Protein AF-0000000077050890 (afdb_homodimer)

Sequence (260 aa):
MYPETVKSTITIEFQKEGHIFASTHGDHTIKIVDFSTGHIIRTLVGHPRTPWAVKFHPRNPDILVSGCIGSFVIVWDWRNNEILAQTIIMQNVIISSLDWHPSKELILITCGTTVYIWNYSVVAIPRSHAMYPETVKSTITIEFQKEGHIFASTHGDHTIKIVDFSTGHIIRTLVGHPRTPWAVKFHPRNPDILVSGCIGSFVIVWDWRNNEILAQTIIMQNVIISSLDWHPSKELILITCGTTVYIWNYSVVAIPRSHA

pLDDT: mean 84.62, std 17.34, range [23.67, 97.88]

Nearest PDB structures (foldseek):
  5mzh-assembly2_B  TM=8.994E-01  e=1.000E-06  Chlamydomonas reinhardtii
  7ruo-assembly2_B  TM=9.045E-01  e=8.938E-07  Homo sapiens
  7mqa-assembly1_LT  TM=8.430E-01  e=6.729E-05  Homo sapiens
  7mq8-assembly1_LT  TM=8.151E-01  e=4.295E-05  Homo sapiens
  7sqc-assembly1_2I  TM=8.565E-01  e=1.652E-04  Chlamydomonas reinhardtii

Solvent-accessible surface area (backbone atoms only — not comparable to full-atom values): 13894 Å² total; per-residue (Å²): 124,81,64,84,67,63,73,43,38,44,27,53,33,55,37,70,93,52,62,35,30,41,32,20,21,72,86,19,32,35,34,34,25,33,62,91,78,60,45,74,76,38,71,36,77,77,55,94,38,38,33,50,26,64,38,63,40,92,84,47,86,57,30,33,38,38,24,12,47,59,17,39,35,42,31,28,36,57,87,72,55,36,78,64,24,59,49,70,51,88,79,60,39,45,28,55,19,51,34,61,44,67,85,53,69,37,35,41,36,27,38,62,64,42,77,44,78,43,59,58,80,71,39,72,46,74,68,72,80,119,124,82,66,82,70,63,72,44,38,45,28,55,34,54,38,71,91,54,62,37,29,40,33,20,21,72,87,20,31,36,37,34,25,32,62,89,77,60,42,74,76,37,72,36,76,78,55,94,32,37,33,50,25,64,38,64,40,93,84,47,85,57,30,32,38,37,23,13,50,49,18,40,35,40,31,28,35,58,86,72,54,37,77,58,22,65,49,68,50,87,80,58,41,49,30,54,20,49,34,60,44,68,84,52,71,36,34,42,34,27,37,63,63,42,76,43,80,43,61,59,77,71,41,69,48,76,70,73,78,123

Organism: Blastocystis hominis (NCBI:txid12968)

InterPro domains:
  IPR001680 WD40 repeat [PF00400] (40-77)
  IPR001680 WD40 repeat [PF00400] (95-119)
  IPR001680 WD40 repeat [SM00320] (3-34)
  IPR001680 WD40 repeat [SM00320] (37-77)
  IPR001680 WD40 repeat [SM00320] (81-119)
  IPR015943 WD40/YVTN repeat-like-containing domain superfamily [G3DSA:2.130.10.10] (4-129)
  IPR036322 WD40-repeat-containing domain superfamily [SSF50978] (11-121)
  IPR052596 Activating Molecule in BECN1-Regulated Autophagy [PTHR22874] (4-121)

Foldseek 3Di:
DLPDPLPAFQDWADQPVFQWIWTWGQVQWIFIARNVNRDTPAIADDGPGTWNEKAAQPPDRQWMWIAALQQKIFIDSRNVSDTPFIDHDPDSFGFNYKDDDNPAQWMWTDGPPDIDIDNRVPGPPVPPPD/DLPDPLPAFQDWADQPVFQWIWTWGQVQWIFIARNVVRDTQAIADDGPGTWNEKAAQPPDRQWMWIAAQQQKIFIDSRNVSDTPFIDGDPDRFGFNYKDDDNPAQWIWTDGPPDIDIDNRVPGCPPPPPD

Secondary structure (DSSP, 8-state):
--SS--TTEEEEEE-TTSSEEEEEETTSEEEEEETTT--EEEEEE--SS-EEEEEE-SS-TTEEEEEETTSEEEEEETTTTEEEEEEE-TT---EEEEEE-SSSSEEEEEETTEEEEEETTS--------/--SS--TTEEEEEE-TTSSEEEEEETTSEEEEEETTT--EEEEEE--SS-EEEEEE-SS-TTEEEEEEBTSEEEEEETTTTEEEEEEE-TT--BEEEEEE-SSSSEEEEEETTEEEEEETTS--------

Radius of gyration: 17.57 Å; Cα contacts (8 Å, |Δi|>4): 691; chains: 2; bounding box: 47×62×39 Å

Structure (mmCIF, N/CA/C/O backbone):
data_AF-0000000077050890-model_v1
#
loop_
_entity.id
_entity.type
_entity.pdbx_description
1 polymer 'Uncharacterized protein'
#
loop_
_atom_site.group_PDB
_atom_site.id
_atom_site.type_symbol
_atom_site.label_atom_id
_atom_site.label_alt_id
_atom_site.label_comp_id
_atom_site.label_asym_id
_atom_site.label_entity_id
_atom_site.label_seq_id
_atom_site.pdbx_PDB_ins_code
_atom_site.Cartn_x
_atom_site.Cartn_y
_atom_site.Cartn_z
_atom_site.occupancy
_atom_site.B_iso_or_equiv
_atom_site.auth_seq_id
_atom_site.auth_comp_id
_atom_site.auth_asym_id
_atom_site.auth_atom_id
_atom_site.pdbx_PDB_model_num
ATOM 1 N N . MET A 1 1 ? -23.109 -5.402 7.867 1 23.77 1 MET A N 1
ATOM 2 C CA . MET A 1 1 ? -22.344 -6.473 8.508 1 23.77 1 MET A CA 1
ATOM 3 C C . MET A 1 1 ? -21.406 -7.148 7.508 1 23.77 1 MET A C 1
ATOM 5 O O . MET A 1 1 ? -21.859 -7.703 6.504 1 23.77 1 MET A O 1
ATOM 9 N N . TYR A 1 2 ? -20.234 -6.57 7.172 1 38.16 2 TYR A N 1
ATOM 10 C CA . TYR A 1 2 ? -19.391 -7.215 6.168 1 38.16 2 TYR A CA 1
ATOM 11 C C . TYR A 1 2 ? -19.281 -8.711 6.43 1 38.16 2 TYR A C 1
ATOM 13 O O . TYR A 1 2 ? -19.234 -9.148 7.586 1 38.16 2 TYR A O 1
ATOM 21 N N . PRO A 1 3 ? -19.859 -9.523 5.594 1 37.19 3 PRO A N 1
ATOM 22 C CA . PRO A 1 3 ? -19.953 -10.961 5.859 1 37.19 3 PRO A CA 1
ATOM 23 C C . PRO A 1 3 ? -18.766 -11.492 6.66 1 37.19 3 PRO A C 1
ATOM 25 O O . PRO A 1 3 ? -17.797 -10.758 6.902 1 37.19 3 PRO A O 1
ATOM 28 N N . GLU A 1 4 ? -18.484 -12.883 6.367 1 38.41 4 GLU A N 1
ATOM 29 C CA . GLU A 1 4 ? -17.484 -13.773 6.969 1 38.41 4 GLU A CA 1
ATOM 30 C C . GLU A 1 4 ? -16.156 -13.055 7.168 1 38.41 4 GLU A C 1
ATOM 32 O O . GLU A 1 4 ? -15.656 -12.406 6.254 1 38.41 4 GLU A O 1
ATOM 37 N N . THR A 1 5 ? -15.953 -12.539 8.25 1 43.62 5 THR A N 1
ATOM 38 C CA . THR A 1 5 ? -14.82 -11.805 8.797 1 43.62 5 THR A CA 1
ATOM 39 C C . THR A 1 5 ? -13.508 -12.32 8.219 1 43.62 5 THR A C 1
ATOM 41 O O . THR A 1 5 ? -13.195 -13.508 8.328 1 43.62 5 THR A O 1
ATOM 44 N N . VAL A 1 6 ? -13.211 -12.055 6.902 1 48.53 6 VAL A N 1
ATOM 45 C CA . VAL A 1 6 ? -11.836 -12.383 6.535 1 48.53 6 VAL A CA 1
ATOM 46 C C . VAL A 1 6 ? -10.938 -12.289 7.762 1 48.53 6 VAL A C 1
ATOM 48 O O . VAL A 1 6 ? -10.703 -11.195 8.289 1 48.53 6 VAL A O 1
ATOM 51 N N . LYS A 1 7 ? -10.969 -13.336 8.562 1 54.47 7 LYS A N 1
ATOM 52 C CA . LYS A 1 7 ? -10.047 -13.477 9.688 1 54.47 7 LYS A CA 1
ATOM 53 C C . LYS A 1 7 ? -8.617 -13.148 9.273 1 54.47 7 LYS A C 1
ATOM 55 O O . LYS A 1 7 ? -8.117 -13.688 8.289 1 54.47 7 LYS A O 1
ATOM 60 N N . SER A 1 8 ? -8.047 -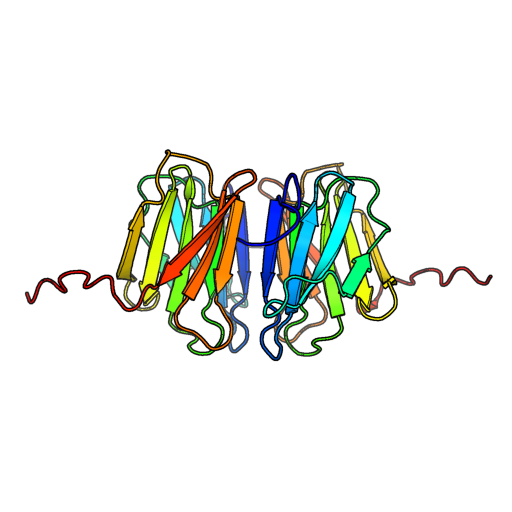12.148 9.703 1 74.5 8 SER A N 1
ATOM 61 C CA . SER A 1 8 ? -6.656 -11.727 9.82 1 74.5 8 SER A CA 1
ATOM 62 C C . SER A 1 8 ? -6.191 -11.016 8.547 1 74.5 8 SER A C 1
ATOM 64 O O . SER A 1 8 ? -5.23 -11.445 7.91 1 74.5 8 SER A O 1
ATOM 66 N N . THR A 1 9 ? -7.047 -10.164 7.922 1 78 9 THR A N 1
ATOM 67 C CA . THR A 1 9 ? -6.637 -9.32 6.805 1 78 9 THR A CA 1
ATOM 68 C C . THR A 1 9 ? -5.438 -8.461 7.195 1 78 9 THR A C 1
ATOM 70 O O . THR A 1 9 ? -5.469 -7.773 8.219 1 78 9 THR A O 1
ATOM 73 N N . ILE A 1 10 ? -4.414 -8.609 6.449 1 83.75 10 ILE A N 1
ATOM 74 C CA . ILE A 1 10 ? -3.186 -7.875 6.746 1 83.75 10 ILE A CA 1
ATOM 75 C C . ILE A 1 10 ? -3.131 -6.602 5.906 1 83.75 10 ILE A C 1
ATOM 77 O O . ILE A 1 10 ? -2.922 -5.508 6.441 1 83.75 10 ILE A O 1
ATOM 81 N N . THR A 1 11 ? -3.357 -6.691 4.617 1 91.62 11 THR A N 1
ATOM 82 C CA . THR A 1 11 ? -3.357 -5.527 3.742 1 91.62 11 THR A CA 1
ATOM 83 C C . THR A 1 11 ? -4.535 -5.574 2.773 1 91.62 11 THR A C 1
ATOM 85 O O . THR A 1 11 ? -5.066 -6.652 2.488 1 91.62 11 THR A O 1
ATOM 88 N N . ILE A 1 12 ? -5.004 -4.355 2.357 1 91.56 12 ILE A N 1
ATOM 89 C CA . ILE A 1 12 ? -6.059 -4.215 1.356 1 91.56 12 ILE A CA 1
ATOM 90 C C . ILE A 1 12 ? -5.598 -3.268 0.252 1 91.56 12 ILE A C 1
ATOM 92 O O . ILE A 1 12 ? -4.879 -2.299 0.516 1 91.56 12 ILE A O 1
ATOM 96 N N . GLU A 1 13 ? -5.938 -3.58 -0.967 1 94.81 13 GLU A N 1
ATOM 97 C CA . GLU A 1 13 ? -5.645 -2.752 -2.133 1 94.81 13 GLU A CA 1
ATOM 98 C C . GLU A 1 13 ? -6.805 -2.766 -3.125 1 94.81 13 GLU A C 1
ATOM 100 O O . GLU A 1 13 ? -7.133 -3.809 -3.693 1 94.81 13 GLU A O 1
ATOM 105 N N . PHE A 1 14 ? -7.395 -1.537 -3.365 1 93.62 14 PHE A N 1
ATOM 106 C CA . PHE A 1 14 ? -8.484 -1.442 -4.336 1 93.62 14 PHE A CA 1
ATOM 107 C C . PHE A 1 14 ? -7.938 -1.419 -5.758 1 93.62 14 PHE A C 1
ATOM 109 O O . PHE A 1 14 ? -6.914 -0.784 -6.027 1 93.62 14 PHE A O 1
ATOM 116 N N . GLN A 1 15 ? -8.727 -2.086 -6.551 1 93.31 15 GLN A N 1
ATOM 117 C CA . GLN A 1 15 ? -8.484 -1.893 -7.977 1 93.31 15 GLN A CA 1
ATOM 118 C C . GLN A 1 15 ? -9.078 -0.575 -8.461 1 93.31 15 GLN A C 1
ATOM 120 O O . GLN A 1 15 ? -10.227 -0.259 -8.156 1 93.31 15 GLN A O 1
ATOM 125 N N . LYS A 1 16 ? -8.344 0.222 -9.117 1 83.69 16 LYS A N 1
ATOM 126 C CA . LYS A 1 16 ? -8.734 1.587 -9.453 1 83.69 16 LYS A CA 1
ATOM 127 C C . LYS A 1 16 ? -9.93 1.597 -10.398 1 83.69 16 LYS A C 1
ATOM 129 O O . LYS A 1 16 ? -10.805 2.459 -10.297 1 83.69 16 LYS A O 1
ATOM 134 N N . GLU A 1 17 ? -9.969 0.78 -11.422 1 79.62 17 GLU A N 1
ATOM 135 C CA . GLU A 1 17 ? -10.984 0.835 -12.469 1 79.62 17 GLU A CA 1
ATOM 136 C C . GLU A 1 17 ? -12.148 -0.095 -12.148 1 79.62 17 GLU A C 1
ATOM 138 O O . GLU A 1 17 ? -13.109 -0.189 -12.922 1 79.62 17 GLU A O 1
ATOM 143 N N . GLY A 1 18 ? -12.195 -0.65 -11.062 1 76.44 18 GLY A N 1
ATOM 144 C CA . GLY A 1 18 ? -13.219 -1.657 -10.828 1 76.44 18 GLY A CA 1
ATOM 145 C C . GLY A 1 18 ? -13.758 -1.647 -9.414 1 76.44 18 GLY A C 1
ATOM 146 O O . GLY A 1 18 ? -13.57 -0.672 -8.68 1 76.44 18 GLY A O 1
ATOM 147 N N . HIS A 1 19 ? -14.508 -2.697 -9.148 1 87 19 HIS A N 1
ATOM 148 C CA . HIS A 1 19 ? -15.188 -2.82 -7.863 1 87 19 HIS A CA 1
ATOM 149 C C . HIS A 1 19 ? -14.625 -3.98 -7.051 1 87 19 HIS A C 1
ATOM 151 O O . HIS A 1 19 ? -15.359 -4.637 -6.309 1 87 19 HIS A O 1
ATOM 157 N N . ILE A 1 20 ? -13.383 -4.215 -7.34 1 93.81 20 ILE A N 1
ATOM 158 C CA . ILE A 1 20 ? -12.805 -5.293 -6.551 1 93.81 20 ILE A CA 1
ATOM 159 C C . ILE A 1 20 ? -11.633 -4.758 -5.727 1 93.81 20 ILE A C 1
ATOM 161 O O . ILE A 1 20 ? -11.086 -3.699 -6.035 1 93.81 20 ILE A O 1
ATOM 165 N N . PHE A 1 21 ? -11.312 -5.453 -4.676 1 94 21 PHE A N 1
ATOM 166 C CA . PHE A 1 21 ? -10.078 -5.207 -3.939 1 94 21 PHE A CA 1
ATOM 167 C C . PHE A 1 21 ? -9.359 -6.516 -3.637 1 94 21 PHE A C 1
ATOM 169 O O . PHE A 1 21 ? -9.977 -7.586 -3.633 1 94 21 PHE A O 1
ATOM 176 N N . ALA A 1 22 ? -8.062 -6.414 -3.578 1 96 22 ALA A N 1
ATOM 177 C CA . ALA A 1 22 ? -7.23 -7.523 -3.123 1 96 22 ALA A CA 1
ATOM 178 C C . ALA A 1 22 ? -6.938 -7.414 -1.63 1 96 22 ALA A C 1
ATOM 180 O O . ALA A 1 22 ? -6.695 -6.32 -1.117 1 96 22 ALA A O 1
ATOM 181 N N . SER A 1 23 ? -6.98 -8.523 -0.933 1 93.81 23 SER A N 1
ATOM 182 C CA . SER A 1 23 ? -6.617 -8.578 0.479 1 93.81 23 SER A CA 1
ATOM 183 C C . SER A 1 23 ? -5.672 -9.742 0.758 1 93.81 23 SER A C 1
ATOM 185 O O . SER A 1 23 ? -5.797 -10.812 0.151 1 93.81 23 SER A O 1
ATOM 187 N N . THR A 1 24 ? -4.703 -9.492 1.633 1 94.56 24 THR A N 1
ATOM 188 C CA . THR A 1 24 ? -3.771 -10.547 2.023 1 94.56 24 THR A CA 1
ATOM 189 C C . THR A 1 24 ? -4.148 -11.117 3.387 1 94.56 24 THR A C 1
ATOM 191 O O . THR A 1 24 ? -4.688 -10.406 4.238 1 94.56 24 THR A O 1
ATOM 194 N N . HIS A 1 25 ? -3.775 -12.383 3.584 1 91.12 25 HIS A N 1
ATOM 195 C CA . HIS A 1 25 ? -4.273 -13.07 4.77 1 91.12 25 HIS A CA 1
ATOM 196 C C . HIS A 1 25 ? -3.193 -13.945 5.395 1 91.12 25 HIS A C 1
ATOM 198 O O . HIS A 1 25 ? -2.203 -14.281 4.738 1 91.12 25 HIS A O 1
ATOM 204 N N . GLY A 1 26 ? -3.439 -14.328 6.645 1 90.75 26 GLY A N 1
ATOM 205 C CA . GLY A 1 26 ? -2.498 -15.133 7.406 1 90.75 26 GLY A CA 1
ATOM 206 C C . GLY A 1 26 ? -2.391 -16.562 6.906 1 90.75 26 GLY A C 1
ATOM 207 O O . GLY A 1 26 ? -1.438 -17.266 7.238 1 90.75 26 GLY A O 1
ATOM 208 N N . ASP A 1 27 ? -3.348 -17.031 6.129 1 92.5 27 ASP A N 1
ATOM 209 C CA . ASP A 1 27 ? -3.275 -18.375 5.551 1 92.5 27 ASP A CA 1
ATOM 210 C C . ASP A 1 27 ? -2.418 -18.375 4.285 1 92.5 27 ASP A C 1
ATOM 212 O O . ASP A 1 27 ? -2.484 -19.312 3.49 1 92.5 27 ASP A O 1
ATOM 216 N N . HIS A 1 28 ? -1.704 -17.344 4.02 1 95.19 28 HIS A N 1
ATOM 217 C CA . HIS A 1 28 ? -0.713 -17.156 2.965 1 95.19 28 HIS A CA 1
ATOM 218 C C . HIS A 1 28 ? -1.383 -16.953 1.608 1 95.19 28 HIS A C 1
ATOM 220 O O . HIS A 1 28 ? -0.771 -17.203 0.567 1 95.19 28 HIS A O 1
ATOM 226 N N . THR A 1 29 ? -2.662 -16.531 1.641 1 95.81 29 THR A N 1
ATOM 227 C CA . THR A 1 29 ? -3.381 -16.344 0.386 1 95.81 29 THR A CA 1
ATOM 228 C C . THR A 1 29 ? -3.67 -14.859 0.152 1 95.81 29 THR A C 1
ATOM 230 O O . THR A 1 29 ? -3.572 -14.055 1.075 1 95.81 29 THR A O 1
ATOM 233 N N . ILE A 1 30 ? -3.928 -14.609 -1.09 1 96.75 30 ILE A N 1
ATOM 234 C CA . ILE A 1 30 ? -4.512 -13.336 -1.499 1 96.75 30 ILE A CA 1
ATOM 235 C C . ILE A 1 30 ? -5.934 -13.562 -2.01 1 96.75 30 ILE A C 1
ATOM 237 O O . ILE A 1 30 ? -6.172 -14.461 -2.822 1 96.75 30 ILE A O 1
ATOM 241 N N . LYS A 1 31 ? -6.82 -12.812 -1.508 1 96.19 31 LYS A N 1
ATOM 242 C CA . LYS A 1 31 ? -8.203 -12.93 -1.945 1 96.19 31 LYS A CA 1
ATOM 243 C C . LYS A 1 31 ? -8.641 -11.711 -2.748 1 96.19 31 LYS A C 1
ATOM 245 O O . LYS A 1 31 ? -8.375 -10.57 -2.348 1 96.19 31 LYS A O 1
ATOM 250 N N . ILE A 1 32 ? -9.148 -11.977 -3.91 1 96.75 32 ILE A N 1
ATOM 251 C CA . ILE A 1 32 ? -9.805 -10.953 -4.715 1 96.75 32 ILE A CA 1
ATOM 252 C C . ILE A 1 32 ? -11.289 -10.898 -4.363 1 96.75 32 ILE A C 1
ATOM 254 O O . ILE A 1 32 ? -12 -11.898 -4.48 1 96.75 32 ILE A O 1
ATOM 258 N N . VAL A 1 33 ? -11.742 -9.727 -3.949 1 94.25 33 VAL A N 1
ATOM 259 C CA . VAL A 1 33 ? -13.07 -9.609 -3.355 1 94.25 33 VAL A CA 1
ATOM 260 C C . VAL A 1 33 ? -13.891 -8.562 -4.113 1 94.25 33 VAL A C 1
ATOM 262 O O . VAL A 1 33 ? -13.375 -7.492 -4.457 1 94.25 33 VAL A O 1
ATOM 265 N N . ASP A 1 34 ? -15.148 -8.891 -4.375 1 92.88 34 ASP A N 1
ATOM 266 C CA . ASP A 1 34 ? -16.094 -7.895 -4.875 1 92.88 34 ASP A CA 1
ATOM 267 C C . ASP A 1 34 ? -16.5 -6.922 -3.77 1 92.88 34 ASP A C 1
ATOM 269 O O . ASP A 1 34 ? -17.016 -7.336 -2.736 1 92.88 34 ASP A O 1
ATOM 273 N N . PHE A 1 35 ? -16.234 -5.766 -3.93 1 86.94 35 PHE A N 1
ATOM 274 C CA . PHE A 1 35 ? -16.469 -4.793 -2.863 1 86.94 35 PHE A CA 1
ATOM 275 C C . PHE A 1 35 ? -17.953 -4.656 -2.557 1 86.94 35 PHE A C 1
ATOM 277 O O . PHE A 1 35 ? -18.344 -4.531 -1.395 1 86.94 35 PHE A O 1
ATOM 284 N N . SER A 1 36 ? -18.797 -4.664 -3.562 1 86.75 36 SER A N 1
ATOM 285 C CA . SER A 1 36 ? -20.234 -4.438 -3.396 1 86.75 36 SER A CA 1
ATOM 286 C C . SER A 1 36 ? -20.891 -5.605 -2.676 1 86.75 36 SER A C 1
ATOM 288 O O . SER A 1 36 ? -21.781 -5.402 -1.847 1 86.75 36 SER A O 1
ATOM 290 N N . THR A 1 37 ? -20.438 -6.781 -2.855 1 89.69 37 THR A N 1
ATOM 291 C CA . THR A 1 37 ? -21.109 -7.953 -2.312 1 89.69 37 THR A CA 1
ATOM 292 C C . THR A 1 37 ? -20.312 -8.562 -1.167 1 89.69 37 THR A C 1
ATOM 294 O O . THR A 1 37 ? -20.859 -9.281 -0.333 1 89.69 37 THR A O 1
ATOM 297 N N . GLY A 1 38 ? -19.016 -8.273 -1.245 1 87.69 38 GLY A N 1
ATOM 298 C CA . GLY A 1 38 ? -18.141 -8.891 -0.272 1 87.69 38 GLY A CA 1
ATOM 299 C C . GLY A 1 38 ? -17.734 -10.305 -0.648 1 87.69 38 GLY A C 1
ATOM 300 O O . GLY A 1 38 ? -16.969 -10.953 0.07 1 87.69 38 GLY A O 1
ATOM 301 N N . HIS A 1 39 ? -18.188 -10.719 -1.756 1 93.12 39 HIS A N 1
ATOM 302 C CA . HIS A 1 39 ? -17.875 -12.078 -2.189 1 93.12 39 HIS A CA 1
ATOM 303 C C . HIS A 1 39 ? -16.438 -12.195 -2.682 1 93.12 39 HIS A C 1
ATOM 305 O O . HIS A 1 39 ? -15.945 -11.312 -3.387 1 93.12 39 HIS A O 1
ATOM 311 N N . ILE A 1 40 ? -15.859 -13.352 -2.277 1 94.19 40 ILE A N 1
ATOM 312 C CA . ILE A 1 40 ? -14.523 -13.664 -2.775 1 94.19 40 ILE A CA 1
ATOM 313 C C . ILE A 1 40 ? -14.617 -14.195 -4.203 1 94.19 40 ILE A C 1
ATOM 315 O O . ILE A 1 40 ? -15.211 -15.25 -4.441 1 94.19 40 ILE A O 1
ATOM 319 N N . ILE A 1 41 ? -14.07 -13.523 -5.113 1 95.56 41 ILE A N 1
ATOM 320 C CA . ILE A 1 41 ? -14.086 -13.875 -6.527 1 95.56 41 ILE A CA 1
ATOM 321 C C . ILE A 1 41 ? -13.016 -14.922 -6.816 1 95.56 41 ILE A C 1
ATOM 323 O O . ILE A 1 41 ? -13.234 -15.844 -7.605 1 95.56 41 ILE A O 1
ATOM 327 N N . ARG A 1 42 ? -11.828 -14.734 -6.238 1 96.88 42 ARG A N 1
ATOM 328 C CA . ARG A 1 42 ? -10.672 -15.586 -6.488 1 96.88 42 ARG A CA 1
ATOM 329 C C . ARG A 1 42 ? -9.75 -15.625 -5.273 1 96.88 42 ARG A C 1
ATOM 331 O O . ARG A 1 42 ? -9.617 -14.633 -4.559 1 96.88 42 ARG A O 1
ATOM 338 N N . THR A 1 43 ? -9.242 -16.75 -5.035 1 96.94 43 THR A N 1
ATOM 339 C CA . THR A 1 43 ? -8.172 -16.891 -4.059 1 96.94 43 THR A CA 1
ATOM 340 C C . THR A 1 43 ? -6.859 -17.266 -4.742 1 96.94 43 THR A C 1
ATOM 342 O O . THR A 1 43 ? -6.781 -18.25 -5.465 1 96.94 43 THR A O 1
ATOM 345 N N . LEU A 1 44 ? -5.887 -16.469 -4.594 1 97.81 44 LEU A N 1
ATOM 346 C CA . LEU A 1 44 ? -4.566 -16.734 -5.156 1 97.81 44 LEU A CA 1
ATOM 347 C C . LEU A 1 44 ? -3.697 -17.5 -4.172 1 97.81 44 LEU A C 1
ATOM 349 O O . LEU A 1 44 ? -3.467 -17.047 -3.051 1 97.81 44 LEU A O 1
ATOM 353 N N . VAL A 1 45 ? -3.234 -18.609 -4.648 1 97.19 45 VAL A N 1
ATOM 354 C CA . VAL A 1 45 ? -2.418 -19.5 -3.838 1 97.19 45 VAL A CA 1
ATOM 355 C C . VAL A 1 45 ? -1.041 -19.672 -4.477 1 97.19 45 VAL A C 1
ATOM 357 O O . VAL A 1 45 ? -0.936 -20.016 -5.656 1 97.19 45 VAL A O 1
ATOM 360 N N . GLY A 1 46 ? -0.016 -19.391 -3.73 1 94.94 46 GLY A N 1
ATOM 361 C CA . GLY A 1 46 ? 1.325 -19.531 -4.27 1 94.94 46 GLY A CA 1
ATOM 362 C C . GLY A 1 46 ? 2.408 -19.094 -3.305 1 94.94 46 GLY A C 1
ATOM 363 O O . GLY A 1 46 ? 3.512 -19.641 -3.307 1 94.94 46 GLY A O 1
ATOM 364 N N . HIS A 1 47 ? 2.152 -18.141 -2.461 1 95.75 47 HIS A N 1
ATOM 365 C CA . HIS A 1 47 ? 3.129 -17.656 -1.489 1 95.75 47 HIS A CA 1
ATOM 366 C C . HIS A 1 47 ? 3.43 -18.719 -0.437 1 95.75 47 HIS A C 1
ATOM 368 O O . HIS A 1 47 ? 2.514 -19.344 0.094 1 95.75 47 HIS A O 1
ATOM 374 N N . PRO A 1 48 ? 4.641 -18.922 -0.111 1 93.75 48 PRO A N 1
ATOM 375 C CA . PRO A 1 48 ? 4.996 -19.875 0.947 1 93.75 48 PRO A CA 1
ATOM 376 C C . PRO A 1 48 ? 4.77 -19.312 2.348 1 93.75 48 PRO A C 1
ATOM 378 O O . PRO A 1 48 ? 4.73 -20.062 3.322 1 93.75 48 PRO A O 1
ATOM 381 N N . ARG A 1 49 ? 4.715 -18 2.477 1 93.88 49 ARG A N 1
ATOM 382 C CA . ARG A 1 49 ? 4.453 -17.297 3.721 1 93.88 49 ARG A CA 1
ATOM 383 C C . ARG A 1 49 ? 3.42 -16.188 3.514 1 93.88 49 ARG A C 1
ATOM 385 O O . ARG A 1 49 ? 2.912 -16.016 2.404 1 93.88 49 ARG A O 1
ATOM 392 N N . THR A 1 50 ? 3.119 -15.562 4.648 1 92.25 50 THR A N 1
ATOM 393 C CA . THR A 1 50 ? 2.045 -14.578 4.602 1 92.25 50 THR A CA 1
ATOM 394 C C . THR A 1 50 ? 2.453 -13.375 3.762 1 92.25 50 THR A C 1
ATOM 396 O O . THR A 1 50 ? 3.494 -12.758 4.012 1 92.25 50 THR A O 1
ATOM 399 N N . PRO A 1 51 ? 1.671 -13.008 2.766 1 94.81 51 PRO A N 1
ATOM 400 C CA . PRO A 1 51 ? 1.949 -11.766 2.043 1 94.81 51 PRO A CA 1
ATOM 401 C C . PRO A 1 51 ? 1.642 -10.523 2.871 1 94.81 51 PRO A C 1
ATOM 403 O O . PRO A 1 51 ? 0.605 -10.461 3.539 1 94.81 51 PRO A O 1
ATOM 406 N N . TRP A 1 52 ? 2.52 -9.594 2.783 1 92.31 52 TRP A N 1
ATOM 407 C CA . TRP A 1 52 ? 2.336 -8.352 3.531 1 92.31 52 TRP A CA 1
ATOM 408 C C . TRP A 1 52 ? 2.15 -7.172 2.588 1 92.31 52 TRP A C 1
ATOM 410 O O . TRP A 1 52 ? 1.857 -6.059 3.027 1 92.31 52 TRP A O 1
ATOM 420 N N . ALA A 1 53 ? 2.346 -7.355 1.403 1 95 53 ALA A N 1
ATOM 421 C CA . ALA A 1 53 ? 2.188 -6.285 0.42 1 95 53 ALA A CA 1
ATOM 422 C C . ALA A 1 53 ? 1.536 -6.805 -0.857 1 95 53 ALA A C 1
ATOM 424 O O . ALA A 1 53 ? 1.826 -7.922 -1.3 1 95 53 ALA A O 1
ATOM 425 N N . VAL A 1 54 ? 0.649 -6.023 -1.431 1 96.94 54 VAL A N 1
ATOM 426 C CA . VAL A 1 54 ? -0.002 -6.344 -2.697 1 96.94 54 VAL A CA 1
ATOM 427 C C . VAL A 1 54 ? -0.36 -5.055 -3.434 1 96.94 54 VAL A C 1
ATOM 429 O O . VAL A 1 54 ? -0.769 -4.07 -2.812 1 96.94 54 VAL A O 1
ATOM 432 N N . LYS A 1 55 ? -0.136 -5.039 -4.711 1 97 55 LYS A N 1
ATOM 433 C CA . LYS A 1 55 ? -0.434 -3.877 -5.543 1 97 55 LYS A CA 1
ATOM 434 C C . LYS A 1 55 ? -0.952 -4.297 -6.914 1 97 55 LYS A C 1
ATOM 436 O O . LYS A 1 55 ? -0.353 -5.148 -7.574 1 97 55 LYS A O 1
ATOM 441 N N . PHE A 1 56 ? -2.082 -3.65 -7.305 1 95.5 56 PHE A N 1
ATOM 442 C CA . PHE A 1 56 ? -2.523 -3.826 -8.688 1 95.5 56 PHE A CA 1
ATOM 443 C C . PHE A 1 56 ? -1.616 -3.064 -9.641 1 95.5 56 PHE A C 1
ATOM 445 O O . PHE A 1 56 ? -1.11 -1.991 -9.305 1 95.5 56 PHE A O 1
ATOM 452 N N . HIS A 1 57 ? -1.471 -3.631 -10.781 1 94.06 57 HIS A N 1
ATOM 453 C CA . HIS A 1 57 ? -0.722 -2.936 -11.82 1 94.06 57 HIS A CA 1
ATOM 454 C C . HIS A 1 57 ? -1.401 -1.625 -12.211 1 94.06 57 HIS A C 1
ATOM 456 O O . HIS A 1 57 ? -2.629 -1.564 -12.312 1 94.06 57 HIS A O 1
ATOM 462 N N . PRO A 1 58 ? -0.585 -0.628 -12.445 1 88.56 58 PRO A N 1
ATOM 463 C CA . PRO A 1 58 ? -1.186 0.69 -12.656 1 88.56 58 PRO A CA 1
ATOM 464 C C . PRO A 1 58 ? -1.949 0.782 -13.977 1 88.56 58 PRO A C 1
ATOM 466 O O . PRO A 1 58 ? -2.879 1.583 -14.102 1 88.56 58 PRO A O 1
ATOM 469 N N . ARG A 1 59 ? -1.584 -0.006 -14.953 1 88.19 59 ARG A N 1
ATOM 470 C CA . ARG A 1 59 ? -2.184 0.147 -16.281 1 88.19 59 ARG A CA 1
ATOM 471 C C . ARG A 1 59 ? -3.006 -1.082 -16.641 1 88.19 59 ARG A C 1
ATOM 473 O O . ARG A 1 59 ? -3.951 -0.988 -17.438 1 88.19 59 ARG A O 1
ATOM 480 N N . ASN A 1 60 ? -2.637 -2.188 -16.219 1 91.31 60 ASN A N 1
ATOM 481 C CA . ASN A 1 60 ? -3.348 -3.43 -16.516 1 91.31 60 ASN A CA 1
ATOM 482 C C . ASN A 1 60 ? -4.09 -3.951 -15.281 1 91.31 60 ASN A C 1
ATOM 484 O O . ASN A 1 60 ? -3.477 -4.523 -14.375 1 91.31 60 ASN A O 1
ATOM 488 N N . PRO A 1 61 ? -5.332 -3.857 -15.227 1 92.5 61 PRO A N 1
ATOM 489 C CA . PRO A 1 61 ? -6.109 -4.164 -14.023 1 92.5 61 PRO A CA 1
ATOM 490 C C . PRO A 1 61 ? -6.137 -5.66 -13.711 1 92.5 61 PRO A C 1
ATOM 492 O O . PRO A 1 61 ? -6.574 -6.055 -12.625 1 92.5 61 PRO A O 1
ATOM 495 N N . ASP A 1 62 ? -5.656 -6.5 -14.57 1 94.69 62 ASP A N 1
ATOM 496 C CA . ASP A 1 62 ? -5.73 -7.941 -14.375 1 94.69 62 ASP A CA 1
ATOM 497 C C . ASP A 1 62 ? -4.469 -8.469 -13.695 1 94.69 62 ASP A C 1
ATOM 499 O O . ASP A 1 62 ? -4.395 -9.648 -13.352 1 94.69 62 ASP A O 1
ATOM 503 N N . ILE A 1 63 ? -3.531 -7.594 -13.539 1 95.62 63 ILE A N 1
ATOM 504 C CA . ILE A 1 63 ? -2.225 -7.992 -13.023 1 95.62 63 ILE A CA 1
ATOM 505 C C . ILE A 1 63 ? -1.998 -7.367 -11.648 1 95.62 63 ILE A C 1
ATOM 507 O O . ILE A 1 63 ? -2.326 -6.199 -11.43 1 95.62 63 ILE A O 1
ATOM 511 N N . LEU A 1 64 ? -1.517 -8.156 -10.664 1 97 64 LEU A N 1
ATOM 512 C CA . LEU A 1 64 ? -1.075 -7.59 -9.398 1 97 64 LEU A CA 1
ATOM 513 C C . LEU A 1 64 ? 0.245 -8.211 -8.953 1 97 64 LEU A C 1
ATOM 515 O O . LEU A 1 64 ? 0.667 -9.234 -9.5 1 97 64 LEU A O 1
ATOM 519 N N . VAL A 1 65 ? 0.982 -7.543 -8.117 1 97 65 VAL A N 1
ATOM 520 C CA . VAL A 1 65 ? 2.219 -8.031 -7.512 1 97 65 VAL A CA 1
ATOM 521 C C . VAL A 1 65 ? 2.047 -8.133 -5.996 1 97 65 VAL A C 1
ATOM 523 O O . VAL A 1 65 ? 1.346 -7.324 -5.387 1 97 65 VAL A O 1
ATOM 526 N N . SER A 1 66 ? 2.584 -9.156 -5.418 1 97.06 66 SER A N 1
ATOM 527 C CA . SER A 1 66 ? 2.549 -9.336 -3.969 1 97.06 66 SER A CA 1
ATOM 528 C C . SER A 1 66 ? 3.91 -9.758 -3.43 1 97.06 66 SER A C 1
ATOM 530 O O . SER A 1 66 ? 4.742 -10.281 -4.172 1 97.06 66 SER A O 1
ATOM 532 N N . GLY A 1 67 ? 4.145 -9.383 -2.188 1 95.44 67 GLY A N 1
ATOM 533 C CA . GLY A 1 67 ? 5.355 -9.758 -1.472 1 95.44 67 GLY A CA 1
ATOM 534 C C . GLY A 1 67 ? 5.086 -10.297 -0.081 1 95.44 67 GLY A C 1
ATOM 535 O O . GLY A 1 67 ? 4.238 -9.773 0.641 1 95.44 67 GLY A O 1
ATOM 536 N N . CYS A 1 68 ? 5.84 -11.305 0.276 1 93.44 68 CYS A N 1
ATOM 537 C CA . CYS A 1 68 ? 5.578 -11.922 1.571 1 93.44 68 CYS A CA 1
ATOM 538 C C . CYS A 1 68 ? 6.789 -11.805 2.488 1 93.44 68 CYS A C 1
ATOM 540 O O . CYS A 1 68 ? 7.832 -11.281 2.082 1 93.44 68 CYS A O 1
ATOM 542 N N . ILE A 1 69 ? 6.723 -12.141 3.844 1 86.44 69 ILE A N 1
ATOM 543 C CA . ILE A 1 69 ? 7.742 -12.109 4.887 1 86.44 69 ILE A CA 1
ATOM 544 C C . ILE A 1 69 ? 8.922 -12.984 4.477 1 86.44 69 ILE A C 1
ATOM 546 O O . ILE A 1 69 ? 10.062 -12.734 4.879 1 86.44 69 ILE A O 1
ATOM 550 N N . GLY A 1 70 ? 9.016 -13.758 3.439 1 81.5 70 GLY A N 1
ATOM 551 C CA . GLY A 1 70 ? 10.07 -14.648 2.969 1 81.5 70 GLY A CA 1
ATOM 552 C C . GLY A 1 70 ? 10.758 -14.141 1.718 1 81.5 70 GLY A C 1
ATOM 553 O O . GLY A 1 70 ? 11.5 -14.891 1.065 1 81.5 70 GLY A O 1
ATOM 554 N N . SER A 1 71 ? 10.5 -12.914 1.392 1 87 71 SER A N 1
ATOM 555 C CA . SER A 1 71 ? 11.188 -12.203 0.321 1 87 71 SER A CA 1
ATOM 556 C C . SER A 1 71 ? 10.758 -12.711 -1.05 1 87 71 SER A C 1
ATOM 558 O O . SER A 1 71 ? 11.5 -12.586 -2.027 1 87 71 SER A O 1
ATOM 560 N N . PHE A 1 72 ? 9.695 -13.414 -1.015 1 91.81 72 PHE A N 1
ATOM 561 C CA . PHE A 1 72 ? 9.141 -13.812 -2.303 1 91.81 72 PHE A CA 1
ATOM 562 C C . PHE A 1 72 ? 8.281 -12.703 -2.891 1 91.81 72 PHE A C 1
ATOM 564 O O . PHE A 1 72 ? 7.492 -12.078 -2.18 1 91.81 72 PHE A O 1
ATOM 571 N N . VAL A 1 73 ? 8.531 -12.508 -4.137 1 95.38 73 VAL A N 1
ATOM 572 C CA . VAL A 1 73 ? 7.703 -11.578 -4.895 1 95.38 73 VAL A CA 1
ATOM 573 C C . VAL A 1 73 ? 7.09 -12.297 -6.094 1 95.38 73 VAL A C 1
ATOM 575 O O . VAL A 1 73 ? 7.793 -12.977 -6.848 1 95.38 73 VAL A O 1
ATOM 578 N N . ILE A 1 74 ? 5.766 -12.148 -6.215 1 96.31 74 ILE A N 1
ATOM 579 C CA . ILE A 1 74 ? 5.066 -12.852 -7.289 1 96.31 74 ILE A CA 1
ATOM 580 C C . ILE A 1 74 ? 4.211 -11.859 -8.07 1 96.31 74 ILE A C 1
ATOM 582 O O . ILE A 1 74 ? 3.479 -11.055 -7.484 1 96.31 74 ILE A O 1
ATOM 586 N N . VAL A 1 75 ? 4.352 -11.93 -9.375 1 96.94 75 VAL A N 1
ATOM 587 C CA . VAL A 1 75 ? 3.441 -11.234 -10.281 1 96.94 75 VAL A CA 1
ATOM 588 C C . VAL A 1 75 ? 2.357 -12.195 -10.766 1 96.94 75 VAL A C 1
ATOM 590 O O . VAL A 1 75 ? 2.66 -13.297 -11.242 1 96.94 75 VAL A O 1
ATOM 593 N N . TRP A 1 76 ? 1.091 -11.68 -10.617 1 96.94 76 TRP A N 1
ATOM 594 C CA . TRP A 1 76 ? -0.044 -12.555 -10.875 1 96.94 76 TRP A CA 1
ATOM 595 C C . TRP A 1 76 ? -0.885 -12.039 -12.031 1 96.94 76 TRP A C 1
ATOM 597 O O . TRP A 1 76 ? -1.095 -10.828 -12.164 1 96.94 76 TRP A O 1
ATOM 607 N N . ASP A 1 77 ? -1.406 -12.93 -12.867 1 96.94 77 ASP A N 1
ATOM 608 C CA . ASP A 1 77 ? -2.734 -12.75 -13.453 1 96.94 77 ASP A CA 1
ATOM 609 C C . ASP A 1 77 ? -3.816 -13.281 -12.516 1 96.94 77 ASP A C 1
ATOM 611 O O . ASP A 1 77 ? -4.008 -14.5 -12.398 1 96.94 77 ASP A O 1
ATOM 615 N N . TRP A 1 78 ? -4.43 -12.359 -11.797 1 96.25 78 TRP A N 1
ATOM 616 C CA . TRP A 1 78 ? -5.266 -12.797 -10.688 1 96.25 78 TRP A CA 1
ATOM 617 C C . TRP A 1 78 ? -6.531 -13.484 -11.188 1 96.25 78 TRP A C 1
ATOM 619 O O . TRP A 1 78 ? -7.199 -14.195 -10.438 1 96.25 78 TRP A O 1
ATOM 629 N N . ARG A 1 79 ? -6.91 -13.336 -12.5 1 95.5 79 ARG A N 1
ATOM 630 C CA . ARG A 1 79 ? -8.141 -13.898 -13.047 1 95.5 79 ARG A CA 1
ATOM 631 C C . ARG A 1 79 ? -8.078 -15.422 -13.07 1 95.5 79 ARG A C 1
ATOM 633 O O . ARG A 1 79 ? -9.102 -16.094 -12.898 1 95.5 79 ARG A O 1
ATOM 640 N N . ASN A 1 80 ? -6.879 -15.953 -13.211 1 93.69 80 ASN A N 1
ATOM 641 C CA . ASN A 1 80 ? -6.758 -17.406 -13.336 1 93.69 80 ASN A CA 1
ATOM 642 C C . ASN A 1 80 ? -5.766 -17.969 -12.328 1 93.69 80 ASN A C 1
ATOM 644 O O . ASN A 1 80 ? -5.262 -19.078 -12.508 1 93.69 80 ASN A O 1
ATOM 648 N N . ASN A 1 81 ? -5.418 -17.188 -11.32 1 93.69 81 ASN A N 1
ATOM 649 C CA . ASN A 1 81 ? -4.426 -17.625 -10.336 1 93.69 81 ASN A CA 1
ATOM 650 C C . ASN A 1 81 ? -3.113 -18.016 -11.008 1 93.69 81 ASN A C 1
ATOM 652 O O . ASN A 1 81 ? -2.533 -19.047 -10.68 1 93.69 81 ASN A O 1
ATOM 656 N N . GLU A 1 82 ? -2.752 -17.328 -12.008 1 94.56 82 GLU A N 1
ATOM 657 C CA . GLU A 1 82 ? -1.537 -17.641 -12.766 1 94.56 82 GLU A CA 1
ATOM 658 C C . GLU A 1 82 ? -0.363 -16.797 -12.273 1 94.56 82 GLU A C 1
ATOM 660 O O . GLU A 1 82 ? -0.491 -15.578 -12.109 1 94.56 82 GLU A O 1
ATOM 665 N N . ILE A 1 83 ? 0.694 -17.484 -12.023 1 95.06 83 ILE A N 1
ATOM 666 C CA . ILE A 1 83 ? 1.938 -16.781 -11.719 1 95.06 83 ILE A CA 1
ATOM 667 C C . ILE A 1 83 ? 2.641 -16.391 -13.016 1 95.06 83 ILE A C 1
ATOM 669 O O . ILE A 1 83 ? 3.029 -17.25 -13.805 1 95.06 83 ILE A O 1
ATOM 673 N N . LEU A 1 84 ? 2.799 -15.148 -13.266 1 94.44 84 LEU A N 1
ATOM 674 C CA . LEU A 1 84 ? 3.416 -14.641 -14.492 1 94.44 84 LEU A CA 1
ATOM 675 C C . LEU A 1 84 ? 4.926 -14.508 -14.32 1 94.44 84 LEU A C 1
ATOM 677 O O . LEU A 1 84 ? 5.68 -14.711 -15.273 1 94.44 84 LEU A O 1
ATOM 681 N N . ALA A 1 85 ? 5.398 -14.117 -13.203 1 94 85 ALA A N 1
ATOM 682 C CA . ALA A 1 85 ? 6.801 -13.961 -12.828 1 94 85 ALA A CA 1
ATOM 683 C C . ALA A 1 85 ? 6.977 -14.039 -11.312 1 94 85 ALA A C 1
ATOM 685 O O . ALA A 1 85 ? 6.047 -13.742 -10.562 1 94 85 ALA A O 1
ATOM 686 N N . GLN A 1 86 ? 8.117 -14.492 -10.898 1 93.69 86 GLN A N 1
ATOM 687 C CA . GLN A 1 86 ? 8.406 -14.523 -9.469 1 93.69 86 GLN A CA 1
ATOM 688 C C . GLN A 1 86 ? 9.906 -14.375 -9.203 1 93.69 86 GLN A C 1
ATOM 690 O O . GLN A 1 86 ? 10.727 -14.648 -10.086 1 93.69 86 GLN A O 1
ATOM 695 N N . THR A 1 87 ? 10.211 -13.828 -8.055 1 90.56 87 THR A N 1
ATOM 696 C CA . THR A 1 87 ? 11.602 -13.703 -7.637 1 90.56 87 THR A CA 1
ATOM 697 C C . THR A 1 87 ? 11.727 -13.812 -6.121 1 90.56 87 THR A C 1
ATOM 699 O O . THR A 1 87 ? 10.727 -13.742 -5.406 1 90.56 87 THR A O 1
ATOM 702 N N . ILE A 1 88 ? 12.898 -14.148 -5.699 1 89.31 88 ILE A N 1
ATOM 703 C CA . ILE A 1 88 ? 13.219 -14.148 -4.277 1 89.31 88 ILE A CA 1
ATOM 704 C C . ILE A 1 88 ? 14.312 -13.109 -3.998 1 89.31 88 ILE A C 1
ATOM 706 O O . ILE A 1 88 ? 15.367 -13.133 -4.629 1 89.31 88 I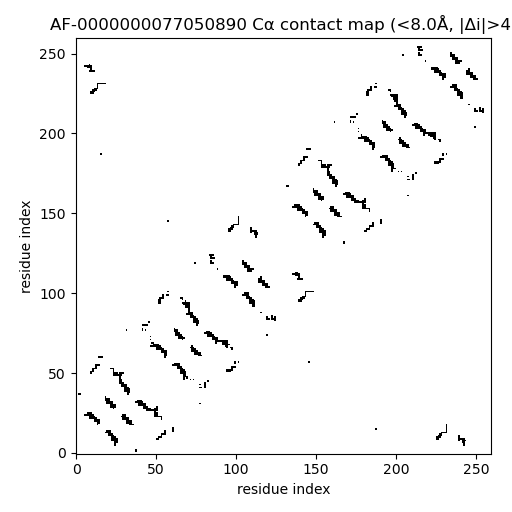LE A O 1
ATOM 710 N N . ILE A 1 89 ? 13.805 -12.141 -3.227 1 83.25 89 ILE A N 1
ATOM 711 C CA . ILE A 1 89 ? 14.82 -11.164 -2.822 1 83.25 89 ILE A CA 1
ATOM 712 C C . ILE A 1 89 ? 15.758 -11.797 -1.802 1 83.25 89 ILE A C 1
ATOM 714 O O . ILE A 1 89 ? 15.328 -12.586 -0.954 1 83.25 89 ILE A O 1
ATOM 718 N N . MET A 1 90 ? 17.062 -11.602 -1.848 1 71.06 90 MET A N 1
ATOM 719 C CA . MET A 1 90 ? 18.094 -12.219 -1.037 1 71.06 90 MET A CA 1
ATOM 720 C C . MET A 1 90 ? 17.969 -11.82 0.427 1 71.06 90 MET A C 1
ATOM 722 O O . MET A 1 90 ? 17.484 -10.727 0.733 1 71.06 90 MET A O 1
ATOM 726 N N . GLN A 1 91 ? 17.953 -12.742 1.392 1 72.12 91 GLN A N 1
ATOM 727 C CA . GLN A 1 91 ? 18.203 -12.539 2.814 1 72.12 91 GLN A CA 1
ATOM 728 C C . GLN A 1 91 ? 16.984 -12.891 3.65 1 72.12 91 GLN A C 1
ATOM 730 O O . GLN A 1 91 ? 17.016 -12.812 4.879 1 72.12 91 GLN A O 1
ATOM 735 N N . ASN A 1 92 ? 16.016 -13.352 3.156 1 71.06 92 ASN A N 1
ATOM 736 C CA . ASN A 1 92 ? 14.852 -13.797 3.918 1 71.06 92 ASN A CA 1
ATOM 737 C C . ASN A 1 92 ? 14.297 -12.688 4.805 1 71.06 92 ASN A C 1
ATOM 739 O O . ASN A 1 92 ? 14.07 -12.891 6 1 71.06 92 ASN A O 1
ATOM 743 N N . VAL A 1 93 ? 14.266 -11.508 4.223 1 78.25 93 VAL A N 1
ATOM 744 C CA . VAL A 1 93 ? 13.781 -10.367 4.988 1 78.25 93 VAL A CA 1
ATOM 745 C C . VAL A 1 93 ? 12.305 -10.125 4.684 1 78.25 93 VAL A C 1
ATOM 747 O O . VAL A 1 93 ? 11.758 -10.688 3.734 1 78.25 93 VAL A O 1
ATOM 750 N N . ILE A 1 94 ? 11.656 -9.391 5.598 1 83.25 94 ILE A N 1
ATOM 751 C CA . ILE A 1 94 ? 10.242 -9.055 5.457 1 83.25 94 ILE A CA 1
ATOM 752 C C . ILE A 1 94 ? 10.078 -7.938 4.426 1 83.25 94 ILE A C 1
ATOM 754 O O . ILE A 1 94 ? 10.734 -6.898 4.52 1 83.25 94 ILE A O 1
ATOM 758 N N . ILE A 1 95 ? 9.289 -8.227 3.4 1 88.69 95 ILE A N 1
ATOM 759 C CA . ILE A 1 95 ? 8.898 -7.172 2.467 1 88.69 95 ILE A CA 1
ATOM 760 C C . ILE A 1 95 ? 7.828 -6.285 3.104 1 88.69 95 ILE A C 1
ATOM 762 O O . ILE A 1 95 ? 6.711 -6.738 3.365 1 88.69 95 ILE A O 1
ATOM 766 N N . SER A 1 96 ? 8.203 -5.094 3.373 1 87.81 96 SER A N 1
ATOM 767 C CA . SER A 1 96 ? 7.277 -4.176 4.023 1 87.81 96 SER A CA 1
ATOM 768 C C . SER A 1 96 ? 6.395 -3.469 3 1 87.81 96 SER A C 1
ATOM 770 O O . SER A 1 96 ? 5.281 -3.045 3.32 1 87.81 96 SER A O 1
ATOM 772 N N . SER A 1 97 ? 6.902 -3.277 1.869 1 92.5 97 SER A N 1
ATOM 773 C CA . SER A 1 97 ? 6.156 -2.594 0.818 1 92.5 97 SER A CA 1
ATOM 774 C C . SER A 1 97 ? 6.727 -2.91 -0.561 1 92.5 97 SER A C 1
ATOM 776 O O . SER A 1 97 ? 7.891 -3.301 -0.682 1 92.5 97 SER A O 1
ATOM 778 N N . LEU A 1 98 ? 5.883 -2.701 -1.553 1 95.19 98 LEU A N 1
ATOM 779 C CA . LEU A 1 98 ? 6.324 -2.736 -2.943 1 95.19 98 LEU A CA 1
ATOM 780 C C . LEU A 1 98 ? 5.398 -1.902 -3.826 1 95.19 98 LEU A C 1
ATOM 782 O O . LEU A 1 98 ? 4.273 -1.593 -3.436 1 95.19 98 LEU A O 1
ATOM 786 N N . ASP A 1 99 ? 5.906 -1.506 -4.922 1 95.75 99 ASP A N 1
ATOM 787 C CA . ASP A 1 99 ? 5.094 -0.734 -5.859 1 95.75 99 ASP A CA 1
ATOM 788 C C . ASP A 1 99 ? 5.664 -0.803 -7.273 1 95.75 99 ASP A C 1
ATOM 790 O O . ASP A 1 99 ? 6.867 -1.009 -7.449 1 95.75 99 ASP A O 1
ATOM 794 N N . TRP A 1 100 ? 4.746 -0.573 -8.195 1 94.62 100 TRP A N 1
ATOM 795 C CA . TRP A 1 100 ? 5.113 -0.563 -9.609 1 94.62 100 TRP A CA 1
ATOM 796 C C . TRP A 1 100 ? 5.738 0.77 -10 1 94.62 100 TRP A C 1
ATOM 798 O O . TRP A 1 100 ? 5.273 1.831 -9.57 1 94.62 100 TRP A O 1
ATOM 808 N N . HIS A 1 101 ? 6.766 0.575 -10.781 1 90.56 101 HIS A N 1
ATOM 809 C CA . HIS A 1 101 ? 7.125 1.786 -11.508 1 90.56 101 HIS A CA 1
ATOM 810 C C . HIS A 1 101 ? 6.027 2.184 -12.492 1 90.56 101 HIS A C 1
ATOM 812 O O . HIS A 1 101 ? 5.445 1.324 -13.156 1 90.56 101 HIS A O 1
ATOM 818 N N . PRO A 1 102 ? 5.742 3.461 -12.648 1 87.12 102 PRO A N 1
ATOM 819 C CA . PRO A 1 102 ? 4.594 3.865 -13.469 1 87.12 102 PRO A CA 1
ATOM 820 C C . PRO A 1 102 ? 4.805 3.6 -14.953 1 87.12 102 PRO A C 1
ATOM 822 O O . PRO A 1 102 ? 3.838 3.387 -15.688 1 87.12 102 PRO A O 1
ATOM 825 N N . SER A 1 103 ? 6 3.639 -15.406 1 86.88 103 SER A N 1
ATOM 826 C CA . SER A 1 103 ? 6.191 3.588 -16.844 1 86.88 103 SER A CA 1
ATOM 827 C C . SER A 1 103 ? 7.152 2.471 -17.25 1 86.88 103 SER A C 1
ATOM 829 O O . SER A 1 103 ? 7.234 2.102 -18.422 1 86.88 103 SER A O 1
ATOM 831 N N . LYS A 1 104 ? 7.941 1.977 -16.359 1 87.06 104 LYS A N 1
ATOM 832 C CA . LYS A 1 104 ? 8.906 0.919 -16.641 1 87.06 104 LYS A CA 1
ATOM 833 C C . LYS A 1 104 ? 8.453 -0.415 -16.062 1 87.06 104 LYS A C 1
ATOM 835 O O . LYS A 1 104 ? 7.574 -0.454 -15.195 1 87.06 104 LYS A O 1
ATOM 840 N N . GLU A 1 105 ? 8.992 -1.49 -16.609 1 91.25 105 GLU A N 1
ATOM 841 C CA . GLU A 1 105 ? 8.703 -2.82 -16.078 1 91.25 105 GLU A CA 1
ATOM 842 C C . GLU A 1 105 ? 9.57 -3.129 -14.859 1 91.25 105 GLU A C 1
ATOM 844 O O . GLU A 1 105 ? 10.297 -4.121 -14.852 1 91.25 105 GLU A O 1
ATOM 849 N N . LEU A 1 106 ? 9.508 -2.285 -13.898 1 92.06 106 LEU A N 1
ATOM 850 C CA . LEU A 1 106 ? 10.258 -2.375 -12.648 1 92.06 106 LEU A CA 1
ATOM 851 C C . LEU A 1 106 ? 9.32 -2.352 -11.445 1 92.06 106 LEU A C 1
ATOM 853 O O . LEU A 1 106 ? 8.312 -1.641 -11.453 1 92.06 106 LEU A O 1
ATOM 857 N N . ILE A 1 107 ? 9.656 -3.137 -10.492 1 93.38 107 ILE A N 1
ATOM 858 C CA . ILE A 1 107 ? 9 -3.111 -9.188 1 93.38 107 ILE A CA 1
ATOM 859 C C . ILE A 1 107 ? 10.016 -2.736 -8.109 1 93.38 107 ILE A C 1
ATOM 861 O O . ILE A 1 107 ? 11.117 -3.287 -8.062 1 93.38 107 ILE A O 1
ATOM 865 N N . LEU A 1 108 ? 9.688 -1.746 -7.375 1 91.69 108 LEU A N 1
ATOM 866 C CA . LEU A 1 108 ? 10.492 -1.396 -6.211 1 91.69 108 LEU A CA 1
ATOM 867 C C . LEU A 1 108 ? 10 -2.129 -4.969 1 91.69 108 LEU A C 1
ATOM 869 O O . LEU A 1 108 ? 8.789 -2.203 -4.723 1 91.69 108 LEU A O 1
ATOM 873 N N . ILE A 1 109 ? 10.859 -2.67 -4.191 1 91.25 109 ILE A N 1
ATOM 874 C CA . ILE A 1 109 ? 10.562 -3.498 -3.027 1 91.25 109 ILE A CA 1
ATOM 875 C C . ILE A 1 109 ? 11.344 -2.996 -1.818 1 91.25 109 ILE A C 1
ATOM 877 O O . ILE A 1 109 ? 12.57 -2.861 -1.88 1 91.25 109 ILE A O 1
ATOM 881 N N . THR A 1 110 ? 10.633 -2.684 -0.791 1 89.06 110 THR A N 1
ATOM 882 C CA . THR A 1 110 ? 11.297 -2.262 0.435 1 89.06 110 THR A CA 1
ATOM 883 C C . THR A 1 110 ? 11.422 -3.428 1.413 1 89.06 110 THR A C 1
ATOM 885 O O . THR A 1 110 ? 10.445 -4.133 1.672 1 89.06 110 THR A O 1
ATOM 888 N N . CYS A 1 111 ? 12.594 -3.639 1.866 1 82.75 111 CYS A N 1
ATOM 889 C CA . CYS A 1 111 ? 12.953 -4.625 2.879 1 82.75 111 CYS A CA 1
ATOM 890 C C . CYS A 1 111 ? 13.844 -4.008 3.947 1 82.75 111 CYS A C 1
ATOM 892 O O . CYS A 1 111 ? 15.031 -3.783 3.713 1 82.75 111 CYS A O 1
ATOM 894 N N . GLY A 1 112 ? 13.195 -3.871 5.113 1 73.88 112 GLY A N 1
ATOM 895 C CA . GLY A 1 112 ? 13.984 -3.145 6.098 1 73.88 112 GLY A CA 1
ATOM 896 C C . GLY A 1 112 ? 14.344 -1.74 5.652 1 73.88 112 GLY A C 1
ATOM 897 O O . GLY A 1 112 ? 13.461 -0.932 5.355 1 73.88 112 GLY A O 1
ATOM 898 N N . THR A 1 113 ? 15.734 -1.521 5.504 1 74.31 113 THR A N 1
ATOM 899 C CA . THR A 1 113 ? 16.203 -0.193 5.133 1 74.31 113 THR A CA 1
ATOM 900 C C . THR A 1 113 ? 16.656 -0.166 3.674 1 74.31 113 THR A C 1
ATOM 902 O O . THR A 1 113 ? 17.188 0.836 3.203 1 74.31 113 THR A O 1
ATOM 905 N N . THR A 1 114 ? 16.422 -1.229 3.045 1 80.38 114 THR A N 1
ATOM 906 C CA . THR A 1 114 ? 16.922 -1.356 1.684 1 80.38 114 THR A CA 1
ATOM 907 C C . THR A 1 114 ? 15.781 -1.369 0.676 1 80.38 114 THR A C 1
ATOM 909 O O . THR A 1 114 ? 14.742 -1.981 0.922 1 80.38 114 THR A O 1
ATOM 912 N N . VAL A 1 115 ? 15.969 -0.631 -0.365 1 85.06 115 VAL A N 1
ATOM 913 C CA . VAL A 1 115 ? 15.055 -0.689 -1.5 1 85.06 115 VAL A CA 1
ATOM 914 C C . VAL A 1 115 ? 15.672 -1.519 -2.621 1 85.06 115 VAL A C 1
ATOM 916 O O . VAL A 1 115 ? 16.812 -1.261 -3.039 1 85.06 115 VAL A O 1
ATOM 919 N N . TYR A 1 116 ? 14.969 -2.545 -3.049 1 87.19 116 TYR A N 1
ATOM 920 C CA . TYR A 1 116 ? 15.359 -3.381 -4.176 1 87.19 116 TYR A CA 1
ATOM 921 C C . TYR A 1 116 ? 14.539 -3.047 -5.414 1 87.19 116 TYR A C 1
ATOM 923 O O . TYR A 1 116 ? 13.383 -2.615 -5.305 1 87.19 116 TYR A O 1
ATOM 931 N N . ILE A 1 117 ? 15.219 -3.244 -6.539 1 88.62 117 ILE A N 1
ATOM 932 C CA . ILE A 1 117 ? 14.531 -3.059 -7.812 1 88.62 117 ILE A CA 1
ATOM 933 C C . ILE A 1 117 ? 14.5 -4.379 -8.586 1 88.62 117 ILE A C 1
ATOM 935 O O . ILE A 1 117 ? 15.531 -5.039 -8.727 1 88.62 117 ILE A O 1
ATOM 939 N N . TRP A 1 118 ? 13.328 -4.789 -8.992 1 92.06 118 TRP A N 1
ATOM 940 C CA . TRP A 1 118 ? 13.172 -6.02 -9.766 1 92.06 118 TRP A CA 1
ATOM 941 C C . TRP A 1 118 ? 12.594 -5.727 -11.148 1 92.06 118 TRP A C 1
ATOM 943 O O . TRP A 1 118 ? 11.539 -5.109 -11.266 1 92.06 118 TRP A O 1
ATOM 953 N N . ASN A 1 119 ? 13.375 -6.133 -12.188 1 92.12 119 ASN A N 1
ATOM 954 C CA . ASN A 1 119 ? 12.844 -6.141 -13.547 1 92.12 119 ASN A CA 1
ATOM 955 C C . ASN A 1 119 ? 12.07 -7.426 -13.844 1 92.12 119 ASN A C 1
ATOM 957 O O . ASN A 1 119 ? 12.672 -8.484 -14.031 1 92.12 119 ASN A O 1
ATOM 961 N N . TYR A 1 120 ? 10.766 -7.387 -13.82 1 89.38 120 TYR A N 1
ATOM 962 C CA . TYR A 1 120 ? 9.945 -8.594 -13.891 1 89.38 120 TYR A CA 1
ATOM 963 C C . TYR A 1 120 ? 9.797 -9.062 -15.336 1 89.38 120 TYR A C 1
ATOM 965 O O . TYR A 1 120 ? 9.227 -10.125 -15.594 1 89.38 120 TYR A O 1
ATOM 973 N N . SER A 1 121 ? 10.18 -8.32 -16.312 1 79.56 121 SER A N 1
ATOM 974 C CA . SER A 1 121 ? 10.172 -8.773 -17.703 1 79.56 121 SER A CA 1
ATOM 975 C C . SER A 1 121 ? 11.172 -9.906 -17.922 1 79.56 121 SER A C 1
ATOM 977 O O . SER A 1 121 ? 11.023 -10.703 -18.844 1 79.56 121 SER A O 1
ATOM 979 N N . VAL A 1 122 ? 12.312 -9.867 -17.25 1 59.12 122 VAL A N 1
ATOM 980 C CA . VAL A 1 122 ? 13.398 -10.812 -17.453 1 59.12 122 VAL A CA 1
ATOM 981 C C . VAL A 1 122 ? 13.07 -12.148 -16.797 1 59.12 122 VAL A C 1
ATOM 983 O O . VAL A 1 122 ? 13.781 -13.141 -17 1 59.12 122 VAL A O 1
ATOM 986 N N . VAL A 1 123 ? 12.203 -12.227 -15.867 1 56.31 123 VAL A N 1
ATOM 987 C CA . VAL A 1 123 ? 12.062 -13.461 -15.094 1 56.31 123 VAL A CA 1
ATOM 988 C C . VAL A 1 123 ? 11.445 -14.547 -15.969 1 56.31 123 VAL A C 1
ATOM 990 O O . VAL A 1 123 ? 10.32 -14.398 -16.453 1 56.31 123 VAL A O 1
ATOM 993 N N . ALA A 1 124 ? 12.328 -15.242 -16.641 1 45.22 124 ALA A N 1
ATOM 994 C CA . ALA A 1 124 ? 12.102 -16.562 -17.203 1 45.22 124 ALA A CA 1
ATOM 995 C C . ALA A 1 124 ? 11.242 -17.422 -16.281 1 45.22 124 ALA A C 1
ATOM 997 O O . ALA A 1 124 ? 11.695 -17.844 -15.211 1 45.22 124 ALA A O 1
ATOM 998 N N . ILE A 1 125 ? 10.078 -16.969 -15.828 1 43.91 125 ILE A N 1
ATOM 999 C CA . ILE A 1 125 ? 9.336 -18.016 -15.148 1 43.91 125 ILE A CA 1
ATOM 1000 C C . ILE A 1 125 ? 9.5 -19.328 -15.891 1 43.91 125 ILE A C 1
ATOM 1002 O O . ILE A 1 125 ? 9.148 -19.438 -17.062 1 43.91 125 ILE A O 1
ATOM 1006 N N . PRO A 1 126 ? 10.297 -20.109 -15.406 1 39.44 126 PRO A N 1
ATOM 1007 C CA . PRO A 1 126 ? 10.258 -21.438 -16.031 1 39.44 126 PRO A CA 1
ATOM 1008 C C . PRO A 1 126 ? 8.836 -21.984 -16.156 1 39.44 126 PRO A C 1
ATOM 1010 O O . PRO A 1 126 ? 8.07 -21.953 -15.188 1 39.44 126 PRO A O 1
ATOM 1013 N N . ARG A 1 127 ? 8.008 -21.469 -17.188 1 38.53 127 ARG A N 1
ATOM 1014 C CA . ARG A 1 127 ? 6.793 -22.25 -17.453 1 38.53 127 ARG A CA 1
ATOM 1015 C C . ARG A 1 127 ? 7.035 -23.734 -17.219 1 38.53 127 ARG A C 1
ATOM 1017 O O . ARG A 1 127 ? 8.008 -24.297 -17.734 1 38.53 127 ARG A O 1
ATOM 1024 N N . SER A 1 128 ? 6.785 -24.141 -16.016 1 35.25 128 SER A N 1
ATOM 1025 C CA . SER A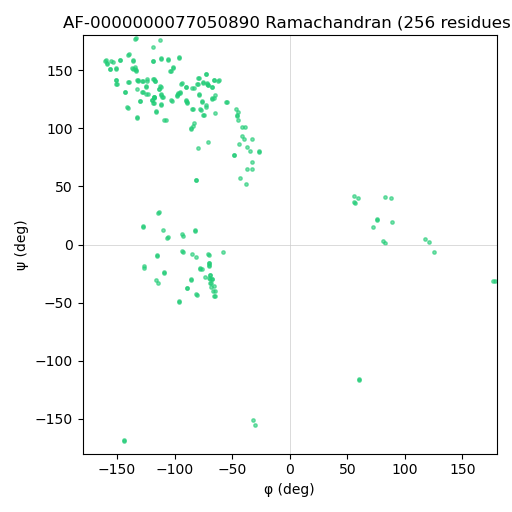 1 128 ? 6.84 -25.594 -15.945 1 35.25 128 SER A CA 1
ATOM 1026 C C . SER A 1 128 ? 6.215 -26.234 -17.188 1 35.25 128 SER A C 1
ATOM 1028 O O . SER A 1 128 ? 5.113 -25.859 -17.594 1 35.25 128 SER A O 1
ATOM 1030 N N . HIS A 1 129 ? 7.012 -26.484 -18.203 1 36.5 129 HIS A N 1
ATOM 1031 C CA . HIS A 1 129 ? 6.625 -27.5 -19.172 1 36.5 129 HIS A CA 1
ATOM 1032 C C . HIS A 1 129 ? 5.922 -28.672 -18.484 1 36.5 129 HIS A C 1
ATOM 1034 O O . HIS A 1 129 ? 6.551 -29.422 -17.734 1 36.5 129 HIS A O 1
ATOM 1040 N N . ALA A 1 130 ? 4.691 -28.375 -17.875 1 32.62 130 ALA A N 1
ATOM 1041 C CA . ALA A 1 130 ? 4.047 -29.688 -17.859 1 32.62 130 ALA A CA 1
ATOM 1042 C C . ALA A 1 130 ? 3.725 -30.156 -19.266 1 32.62 130 ALA A C 1
ATOM 1044 O O . ALA A 1 130 ? 3.463 -29.344 -20.156 1 32.62 130 ALA A O 1
ATOM 1045 N N . MET B 1 1 ? 24.344 4.82 -7.371 1 23.67 1 MET B N 1
ATOM 1046 C CA . MET B 1 1 ? 24.453 5.008 -5.93 1 23.67 1 MET B CA 1
ATOM 1047 C C . MET B 1 1 ? 23.25 5.793 -5.398 1 23.67 1 MET B C 1
ATOM 1049 O O . MET B 1 1 ? 23.031 6.934 -5.805 1 23.67 1 MET B O 1
ATOM 1053 N N . TYR B 1 2 ? 22.078 5.176 -5.195 1 37.84 2 TYR B N 1
ATOM 1054 C CA . TYR B 1 2 ? 20.938 5.941 -4.711 1 37.84 2 TYR B CA 1
ATOM 1055 C C . TYR B 1 2 ? 21.344 6.863 -3.566 1 37.84 2 TYR B C 1
ATOM 1057 O O . TYR B 1 2 ? 22.156 6.484 -2.717 1 37.84 2 TYR B O 1
ATOM 1065 N N . PRO B 1 3 ? 21.406 8.156 -3.816 1 37.09 3 PRO B N 1
ATOM 1066 C CA . PRO B 1 3 ? 21.953 9.07 -2.812 1 37.09 3 PRO B CA 1
ATOM 1067 C C . PRO B 1 3 ? 21.719 8.586 -1.384 1 37.09 3 PRO B C 1
ATOM 1069 O O . PRO B 1 3 ? 20.984 7.617 -1.168 1 37.09 3 PRO B O 1
ATOM 1072 N N . GLU B 1 4 ? 21.719 9.664 -0.461 1 37.78 4 GLU B N 1
ATOM 1073 C CA . GLU B 1 4 ? 21.609 9.641 0.995 1 37.78 4 GLU B CA 1
ATOM 1074 C C . GLU B 1 4 ? 20.562 8.633 1.457 1 37.78 4 GLU B C 1
ATOM 1076 O O . GLU B 1 4 ? 19.469 8.562 0.891 1 37.78 4 GLU B O 1
ATOM 1081 N N . THR B 1 5 ? 20.953 7.555 1.864 1 42.5 5 THR B N 1
ATOM 1082 C CA . THR B 1 5 ? 20.281 6.387 2.41 1 42.5 5 THR B CA 1
ATOM 1083 C C . THR B 1 5 ? 19.031 6.797 3.193 1 42.5 5 THR B C 1
ATOM 1085 O O . THR B 1 5 ? 19.125 7.535 4.176 1 42.5 5 THR B O 1
ATOM 1088 N N . VAL B 1 6 ? 17.984 7.391 2.523 1 48.22 6 VAL B N 1
ATOM 1089 C CA . VAL B 1 6 ? 16.781 7.508 3.348 1 48.22 6 VAL B CA 1
ATOM 1090 C C . VAL B 1 6 ? 16.781 6.418 4.414 1 48.22 6 VAL B C 1
ATOM 1092 O O . VAL B 1 6 ? 16.656 5.23 4.102 1 48.22 6 VAL B O 1
ATOM 1095 N N . LYS B 1 7 ? 17.547 6.668 5.477 1 54.5 7 LYS B N 1
ATOM 1096 C CA . LYS B 1 7 ? 17.547 5.809 6.656 1 54.5 7 LYS B CA 1
ATOM 1097 C C . LYS B 1 7 ? 16.125 5.438 7.066 1 54.5 7 LYS B C 1
ATOM 1099 O O . LYS B 1 7 ? 15.273 6.312 7.219 1 54.5 7 LYS B O 1
ATOM 1104 N N . SER B 1 8 ? 15.75 4.273 6.992 1 74.69 8 SER B N 1
ATOM 1105 C CA . SER B 1 8 ? 14.672 3.486 7.59 1 74.69 8 SER B CA 1
ATOM 1106 C C . SER B 1 8 ? 13.367 3.672 6.828 1 74.69 8 SER B C 1
ATOM 1108 O O . SER B 1 8 ? 12.367 4.105 7.402 1 74.69 8 SER B O 1
ATOM 1110 N N . THR B 1 9 ? 13.391 3.711 5.461 1 78.44 9 THR B N 1
ATOM 1111 C CA . THR B 1 9 ? 12.172 3.709 4.656 1 78.44 9 THR B CA 1
ATOM 1112 C C . THR B 1 9 ? 11.289 2.52 5.02 1 78.44 9 THR B C 1
ATOM 1114 O O . THR B 1 9 ? 11.75 1.378 5.039 1 78.44 9 THR B O 1
ATOM 1117 N N . ILE B 1 10 ? 10.109 2.834 5.395 1 84.31 10 ILE B N 1
ATOM 1118 C CA . ILE B 1 10 ? 9.18 1.789 5.812 1 84.31 10 ILE B CA 1
ATOM 1119 C C . ILE B 1 10 ? 8.281 1.395 4.645 1 84.31 10 ILE B C 1
ATOM 1121 O O . ILE B 1 10 ? 8.148 0.21 4.328 1 84.31 10 ILE B O 1
ATOM 1125 N N . THR B 1 11 ? 7.691 2.354 3.951 1 91.88 11 THR B N 1
ATOM 1126 C CA . THR B 1 11 ? 6.84 2.082 2.799 1 91.88 11 THR B CA 1
ATOM 1127 C C . THR B 1 11 ? 7.141 3.055 1.663 1 91.88 11 THR B C 1
ATOM 1129 O O . THR B 1 11 ? 7.645 4.152 1.897 1 91.88 11 THR B O 1
ATOM 1132 N N . ILE B 1 12 ? 6.902 2.572 0.409 1 91.94 12 ILE B N 1
ATOM 1133 C CA . ILE B 1 12 ? 7.035 3.4 -0.785 1 91.94 12 ILE B CA 1
ATOM 1134 C C . ILE B 1 12 ? 5.762 3.307 -1.623 1 91.94 12 ILE B C 1
ATOM 1136 O O . ILE B 1 12 ? 5.133 2.248 -1.688 1 91.94 12 ILE B O 1
ATOM 1140 N N . GLU B 1 13 ? 5.359 4.406 -2.174 1 95 13 GLU B N 1
ATOM 1141 C CA . GLU B 1 13 ? 4.203 4.488 -3.062 1 95 13 GLU B CA 1
ATOM 1142 C C . GLU B 1 13 ? 4.465 5.445 -4.223 1 95 13 GLU B C 1
ATOM 1144 O O . GLU B 1 13 ? 4.637 6.648 -4.012 1 95 13 GLU B O 1
ATOM 1149 N N . PHE B 1 14 ? 4.441 4.879 -5.488 1 93.81 14 PHE B N 1
ATOM 1150 C CA . PHE B 1 14 ? 4.637 5.723 -6.66 1 93.81 14 PHE B CA 1
ATOM 1151 C C . PHE B 1 14 ? 3.355 6.473 -7.008 1 93.81 14 PHE B C 1
ATOM 1153 O O . PHE B 1 14 ? 2.262 5.914 -6.922 1 93.81 14 PHE B O 1
ATOM 1160 N N . GLN B 1 15 ? 3.639 7.676 -7.43 1 93.38 15 GLN B N 1
ATOM 1161 C CA . GLN B 1 15 ? 2.535 8.391 -8.062 1 93.38 15 GLN B CA 1
ATOM 1162 C C . GLN B 1 15 ? 2.33 7.918 -9.5 1 93.38 15 GLN B C 1
ATOM 1164 O O . GLN B 1 15 ? 3.293 7.797 -10.266 1 93.38 15 GLN B O 1
ATOM 1169 N N . LYS B 1 16 ? 1.156 7.582 -9.875 1 83.88 16 LYS B N 1
ATOM 1170 C CA . LYS B 1 16 ? 0.876 6.926 -11.148 1 83.88 16 LYS B CA 1
ATOM 1171 C C . LYS B 1 16 ? 1.188 7.848 -12.32 1 83.88 16 LYS B C 1
ATOM 1173 O O . LYS B 1 16 ? 1.68 7.398 -13.359 1 83.88 16 LYS B O 1
ATOM 1178 N N . GLU B 1 17 ? 0.816 9.102 -12.305 1 79.25 17 GLU B N 1
ATOM 1179 C CA . GLU B 1 17 ? 0.931 10.008 -13.438 1 79.25 17 GLU B CA 1
ATOM 1180 C C . GLU B 1 17 ? 2.236 10.797 -13.391 1 79.25 17 GLU B C 1
ATOM 1182 O O . GLU B 1 17 ? 2.488 11.641 -14.25 1 79.25 17 GLU B O 1
ATOM 1187 N N . GLY B 1 18 ? 3.082 10.484 -12.562 1 76.25 18 GLY B N 1
ATOM 1188 C CA . GLY B 1 18 ? 4.246 11.344 -12.414 1 76.25 18 GLY B CA 1
ATOM 1189 C C . GLY B 1 18 ? 5.52 10.57 -12.117 1 76.25 18 GLY B C 1
ATOM 1190 O O . GL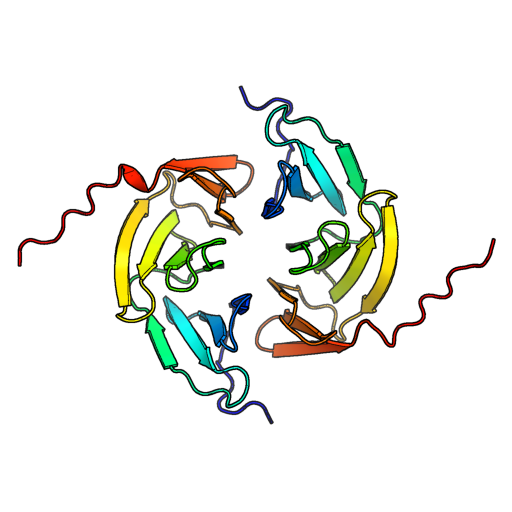Y B 1 18 ? 5.586 9.367 -12.344 1 76.25 18 GLY B O 1
ATOM 1191 N N . HIS B 1 19 ? 6.516 11.359 -11.742 1 87.25 19 HIS B N 1
ATOM 1192 C CA . HIS B 1 19 ? 7.848 10.812 -11.492 1 87.25 19 HIS B CA 1
ATOM 1193 C C . HIS B 1 19 ? 8.242 10.953 -10.031 1 87.25 19 HIS B C 1
ATOM 1195 O O . HIS B 1 19 ? 9.414 11.156 -9.719 1 87.25 19 HIS B O 1
ATOM 1201 N N . ILE B 1 20 ? 7.188 10.977 -9.258 1 94.06 20 ILE B N 1
ATOM 1202 C CA . ILE B 1 20 ? 7.527 11.078 -7.848 1 94.06 20 ILE B CA 1
ATOM 1203 C C . ILE B 1 20 ? 7.02 9.852 -7.098 1 94.06 20 ILE B C 1
ATOM 1205 O O . ILE B 1 20 ? 6.145 9.133 -7.59 1 94.06 20 ILE B O 1
ATOM 1209 N N . PHE B 1 21 ? 7.605 9.586 -5.965 1 94.31 21 PHE B N 1
ATOM 1210 C CA . PHE B 1 21 ? 7.07 8.602 -5.027 1 94.31 21 PHE B CA 1
ATOM 1211 C C . PHE B 1 21 ? 7.066 9.156 -3.609 1 94.31 21 PHE B C 1
ATOM 1213 O O . PHE B 1 21 ? 7.809 10.094 -3.299 1 94.31 21 PHE B O 1
ATOM 1220 N N . ALA B 1 22 ? 6.121 8.688 -2.863 1 96.31 22 ALA B N 1
ATOM 1221 C CA . ALA B 1 22 ? 6.074 8.969 -1.431 1 96.31 22 ALA B CA 1
ATOM 1222 C C . ALA B 1 22 ? 6.734 7.852 -0.629 1 96.31 22 ALA B C 1
ATOM 1224 O O . ALA B 1 22 ? 6.574 6.672 -0.948 1 96.31 22 ALA B O 1
ATOM 1225 N N . SER B 1 23 ? 7.492 8.211 0.367 1 94.25 23 SER B N 1
ATOM 1226 C CA . SER B 1 23 ? 8.102 7.246 1.279 1 94.25 23 SER B CA 1
ATOM 1227 C C . SER B 1 23 ? 7.875 7.648 2.734 1 94.25 23 SER B C 1
ATOM 1229 O O . SER B 1 23 ? 7.887 8.836 3.064 1 94.25 23 SER B O 1
ATOM 1231 N N . THR B 1 24 ? 7.625 6.633 3.562 1 94.75 24 THR B N 1
ATOM 1232 C CA . THR B 1 24 ? 7.453 6.887 4.988 1 94.75 24 THR B CA 1
ATOM 1233 C C . THR B 1 24 ? 8.719 6.52 5.758 1 94.75 24 THR B C 1
ATOM 1235 O O . THR B 1 24 ? 9.445 5.609 5.367 1 94.75 24 THR B O 1
ATOM 1238 N N . HIS B 1 25 ? 8.914 7.199 6.879 1 91.5 25 HIS B N 1
ATOM 1239 C CA . HIS B 1 25 ? 10.188 7.062 7.566 1 91.5 25 HIS B CA 1
ATOM 1240 C C . HIS B 1 25 ? 10 6.996 9.078 1 91.5 25 HIS B C 1
ATOM 1242 O O . HIS B 1 25 ? 8.945 7.387 9.594 1 91.5 25 HIS B O 1
ATOM 1248 N N . GLY B 1 26 ? 11.047 6.539 9.75 1 90.88 26 GLY B N 1
ATOM 1249 C CA . GLY B 1 26 ? 11.031 6.375 11.195 1 90.88 26 GLY B CA 1
ATOM 1250 C C . GLY B 1 26 ? 11.016 7.695 11.945 1 90.88 26 GLY B C 1
ATOM 1251 O O . GLY B 1 26 ? 10.695 7.734 13.141 1 90.88 26 GLY B O 1
ATOM 1252 N N . ASP B 1 27 ? 11.383 8.789 11.297 1 92.62 27 ASP B N 1
ATOM 1253 C CA . ASP B 1 27 ? 11.336 10.102 11.93 1 92.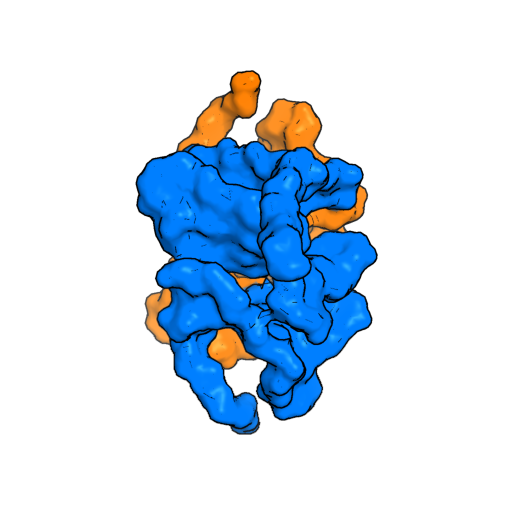62 27 ASP B CA 1
ATOM 1254 C C . ASP B 1 27 ? 9.93 10.695 11.875 1 92.62 27 ASP B C 1
ATOM 1256 O O . ASP B 1 27 ? 9.742 11.898 12.062 1 92.62 27 ASP B O 1
ATOM 1260 N N . HIS B 1 28 ? 8.953 9.938 11.523 1 95.25 28 HIS B N 1
ATOM 1261 C CA . HIS B 1 28 ? 7.523 10.219 11.523 1 95.25 28 HIS B CA 1
ATOM 1262 C C . HIS B 1 28 ? 7.141 11.125 10.359 1 95.25 28 HIS B C 1
ATOM 1264 O O . HIS B 1 28 ? 6.117 11.812 10.414 1 95.25 28 HIS B O 1
ATOM 1270 N N . THR B 1 29 ? 7.996 11.148 9.328 1 95.94 29 THR B N 1
ATOM 1271 C CA . THR B 1 29 ? 7.715 12.008 8.188 1 95.94 29 THR B CA 1
ATOM 1272 C C . THR B 1 29 ? 7.387 11.172 6.953 1 95.94 29 THR B C 1
ATOM 1274 O O . THR B 1 29 ? 7.652 9.969 6.922 1 95.94 29 THR B O 1
ATOM 1277 N N . ILE B 1 30 ? 6.746 11.859 6.066 1 96.88 30 ILE B N 1
ATOM 1278 C CA . ILE B 1 30 ? 6.59 11.367 4.703 1 96.88 30 ILE B CA 1
ATOM 1279 C C . ILE B 1 30 ? 7.398 12.234 3.742 1 96.88 30 ILE B C 1
ATOM 1281 O O . ILE B 1 30 ? 7.328 13.461 3.799 1 96.88 30 ILE B O 1
ATOM 1285 N N . LYS B 1 31 ? 8.172 11.609 2.955 1 96.44 31 LYS B N 1
ATOM 1286 C CA . LYS B 1 31 ? 8.969 12.352 1.982 1 96.44 31 LYS B CA 1
ATOM 1287 C C . LYS B 1 31 ? 8.469 12.102 0.561 1 96.44 31 LYS B C 1
ATOM 1289 O O . LYS B 1 31 ? 8.219 10.961 0.175 1 96.44 31 LYS B O 1
ATOM 1294 N N . ILE B 1 32 ? 8.211 13.188 -0.103 1 96.94 32 ILE B N 1
ATOM 1295 C CA . ILE B 1 32 ? 7.938 13.148 -1.535 1 96.94 32 ILE B CA 1
ATOM 1296 C C . ILE B 1 32 ? 9.242 13.281 -2.314 1 96.94 32 ILE B C 1
ATOM 1298 O O . ILE B 1 32 ? 9.969 14.266 -2.162 1 96.94 32 ILE B O 1
ATOM 1302 N N . VAL B 1 33 ? 9.531 12.297 -3.148 1 94.75 33 VAL B N 1
ATOM 1303 C CA . VAL B 1 33 ? 10.852 12.188 -3.758 1 94.75 33 VAL B CA 1
ATOM 1304 C C . VAL B 1 33 ? 10.719 12.141 -5.277 1 94.75 33 VAL B C 1
ATOM 1306 O O . VAL B 1 33 ? 9.844 11.453 -5.809 1 94.75 33 VAL B O 1
ATOM 1309 N N . ASP B 1 34 ? 11.562 12.898 -5.949 1 93.5 34 ASP B N 1
ATOM 1310 C CA . ASP B 1 34 ? 11.688 12.75 -7.395 1 93.5 34 ASP B CA 1
ATOM 1311 C C . ASP B 1 34 ? 12.414 11.453 -7.754 1 93.5 34 ASP B C 1
ATOM 1313 O O . ASP B 1 34 ? 13.547 11.234 -7.332 1 93.5 34 ASP B O 1
ATOM 1317 N N . PHE B 1 35 ? 11.82 10.664 -8.422 1 87.62 35 PHE B N 1
ATOM 1318 C CA . PHE B 1 35 ? 12.375 9.344 -8.68 1 87.62 35 PHE B CA 1
ATOM 1319 C C . PHE B 1 35 ? 13.633 9.445 -9.539 1 87.62 35 PHE B C 1
ATOM 1321 O O . PHE B 1 35 ? 14.594 8.711 -9.336 1 87.62 35 PHE B O 1
ATOM 1328 N N . SER B 1 36 ? 13.641 10.312 -10.516 1 87.31 36 SER B N 1
ATOM 1329 C CA . SER B 1 36 ? 14.742 10.438 -11.461 1 87.31 36 SER B CA 1
ATOM 1330 C C . SER B 1 36 ? 15.992 10.992 -10.789 1 87.31 36 SER B C 1
ATOM 1332 O O . SER B 1 36 ? 17.109 10.555 -11.078 1 87.31 36 SER B O 1
ATOM 1334 N N . THR B 1 37 ? 15.859 11.836 -9.836 1 90.19 37 THR B N 1
ATOM 1335 C CA . THR B 1 37 ? 17 12.508 -9.25 1 90.19 37 THR B CA 1
ATOM 1336 C C . THR B 1 37 ? 17.266 11.992 -7.836 1 90.19 37 THR B C 1
ATOM 1338 O O . THR B 1 37 ? 18.375 12.133 -7.316 1 90.19 37 THR B O 1
ATOM 1341 N N . GLY B 1 38 ? 16.203 11.477 -7.273 1 88.31 38 GLY B N 1
ATOM 1342 C CA . GLY B 1 38 ? 16.297 11.062 -5.883 1 88.31 38 GLY B CA 1
ATOM 1343 C C . GLY B 1 38 ? 16.156 12.211 -4.906 1 88.31 38 GLY B C 1
ATOM 1344 O O . GLY B 1 38 ? 16.188 12.008 -3.689 1 88.31 38 GLY B O 1
ATOM 1345 N N . HIS B 1 39 ? 15.922 13.344 -5.43 1 93.69 39 HIS B N 1
ATOM 1346 C CA . HIS B 1 39 ? 15.797 14.516 -4.57 1 93.69 39 HIS B CA 1
ATOM 1347 C C . HIS B 1 39 ? 14.453 14.531 -3.844 1 93.69 39 HIS B C 1
ATOM 1349 O O . HIS B 1 39 ? 13.422 14.211 -4.434 1 93.69 39 HIS B O 1
ATOM 1355 N N . ILE B 1 40 ? 14.578 14.922 -2.559 1 94.56 40 ILE B N 1
ATOM 1356 C CA . ILE B 1 40 ? 13.367 15.109 -1.773 1 94.56 40 ILE B CA 1
ATOM 1357 C C . ILE B 1 40 ? 12.703 16.438 -2.146 1 94.56 40 ILE B C 1
ATOM 1359 O O . ILE B 1 40 ? 13.289 17.5 -1.938 1 94.56 40 ILE B O 1
ATOM 1363 N N . ILE B 1 41 ? 11.57 16.391 -2.676 1 95.75 41 ILE B N 1
ATOM 1364 C CA . ILE B 1 41 ? 10.805 17.562 -3.113 1 95.75 41 ILE B CA 1
ATOM 1365 C C . ILE B 1 41 ? 10.117 18.203 -1.915 1 95.75 41 ILE B C 1
ATOM 1367 O O . ILE B 1 41 ? 10.039 19.438 -1.82 1 95.75 41 ILE B O 1
ATOM 1371 N N . ARG B 1 42 ? 9.539 17.391 -1.062 1 97 42 ARG B N 1
ATOM 1372 C CA . ARG B 1 42 ? 8.758 17.844 0.079 1 97 42 ARG B CA 1
ATOM 1373 C C . ARG B 1 42 ? 8.82 16.844 1.227 1 97 42 ARG B C 1
ATOM 1375 O O . ARG B 1 42 ? 8.875 15.633 0.999 1 97 42 ARG B O 1
ATOM 1382 N N . THR B 1 43 ? 8.891 17.359 2.369 1 97.12 43 THR B N 1
ATOM 1383 C CA . THR B 1 43 ? 8.727 16.547 3.572 1 97.12 43 THR B CA 1
ATOM 1384 C C . THR B 1 43 ? 7.43 16.906 4.293 1 97.12 43 THR B C 1
ATOM 1386 O O . THR B 1 43 ? 7.199 18.062 4.645 1 97.12 43 THR B O 1
ATOM 1389 N N . LEU B 1 44 ? 6.582 15.977 4.449 1 97.88 44 LEU B N 1
ATOM 1390 C CA . LEU B 1 44 ? 5.324 16.172 5.164 1 97.88 44 LEU B CA 1
ATOM 1391 C C . LEU B 1 44 ? 5.484 15.859 6.648 1 97.88 44 LEU B C 1
ATOM 1393 O O . LEU B 1 44 ? 5.871 14.75 7.012 1 97.88 44 LEU B O 1
ATOM 1397 N N . VAL B 1 45 ? 5.152 16.844 7.422 1 97.25 45 VAL B N 1
ATOM 1398 C CA . VAL B 1 45 ? 5.281 16.734 8.875 1 97.25 45 VAL B CA 1
ATOM 1399 C C . VAL B 1 45 ? 3.908 16.906 9.523 1 97.25 45 VAL B C 1
ATOM 1401 O O . VAL B 1 45 ? 3.203 17.875 9.266 1 97.25 45 VAL B O 1
ATOM 1404 N N . GLY B 1 46 ? 3.52 15.945 10.297 1 95 46 GLY B N 1
ATOM 1405 C CA . GLY B 1 46 ? 2.227 16.031 10.961 1 95 46 GLY B CA 1
ATOM 1406 C C . GLY B 1 46 ? 1.893 14.812 11.789 1 95 46 GLY B C 1
ATOM 1407 O O . GLY B 1 46 ? 1.225 14.914 12.82 1 95 46 GLY B O 1
ATOM 1408 N N . HIS B 1 47 ? 2.34 13.648 11.406 1 95.69 47 HIS B N 1
ATOM 1409 C CA . HIS B 1 47 ? 2.08 12.422 12.141 1 95.69 47 HIS B CA 1
ATOM 1410 C C . HIS B 1 47 ? 2.789 12.43 13.492 1 95.69 47 HIS B C 1
ATOM 1412 O O . HIS B 1 47 ? 3.967 12.781 13.578 1 95.69 47 HIS B O 1
ATOM 1418 N N . PRO B 1 48 ? 2.139 12.039 14.516 1 93.69 48 PRO B N 1
ATOM 1419 C CA . PRO B 1 48 ? 2.777 11.945 15.828 1 93.69 48 PRO B CA 1
ATOM 1420 C C . PRO B 1 48 ? 3.648 10.695 15.977 1 93.69 48 PRO B C 1
ATOM 1422 O O . PRO B 1 48 ? 4.477 10.625 16.891 1 93.69 48 PRO B O 1
ATOM 1425 N N . ARG B 1 49 ? 3.416 9.703 15.156 1 93.69 49 ARG B N 1
ATOM 1426 C CA . ARG B 1 49 ? 4.176 8.453 15.117 1 93.69 49 ARG B CA 1
ATOM 1427 C C . ARG B 1 49 ? 4.523 8.07 13.688 1 93.69 49 ARG B C 1
ATOM 1429 O O . ARG B 1 49 ? 4.184 8.797 12.742 1 93.69 49 ARG B O 1
ATOM 1436 N N . THR B 1 50 ? 5.27 6.977 13.625 1 91.94 50 THR B N 1
ATOM 1437 C CA . THR B 1 50 ? 5.777 6.586 12.312 1 91.94 50 THR B CA 1
ATOM 1438 C C . THR B 1 50 ? 4.637 6.152 11.398 1 91.94 50 THR B C 1
ATOM 1440 O O . THR B 1 50 ? 3.848 5.273 11.758 1 91.94 50 THR B O 1
ATOM 1443 N N . PRO B 1 51 ? 4.508 6.742 10.227 1 94.69 51 PRO B N 1
ATOM 1444 C CA . PRO B 1 51 ? 3.523 6.242 9.266 1 94.69 51 PRO B CA 1
ATOM 1445 C C . PRO B 1 51 ? 3.924 4.898 8.656 1 94.69 51 PRO B C 1
ATOM 1447 O O . PRO B 1 51 ? 5.086 4.703 8.297 1 94.69 51 PRO B O 1
ATOM 1450 N N . TRP B 1 52 ? 2.957 4.051 8.555 1 92.06 52 TRP B N 1
ATOM 1451 C CA . TRP B 1 52 ? 3.221 2.729 7.992 1 92.06 52 TRP B CA 1
ATOM 1452 C C . TRP B 1 52 ? 2.467 2.531 6.684 1 92.06 52 TRP B C 1
ATOM 1454 O O . TRP B 1 52 ? 2.654 1.523 5.996 1 92.06 52 TRP B O 1
ATOM 1464 N N . ALA B 1 53 ? 1.643 3.375 6.387 1 94.88 53 ALA B N 1
ATOM 1465 C CA . ALA B 1 53 ? 0.875 3.281 5.148 1 94.88 53 ALA B CA 1
ATOM 1466 C C . ALA B 1 53 ? 0.717 4.652 4.496 1 94.88 53 ALA B C 1
ATOM 1468 O O . ALA B 1 53 ? 0.521 5.656 5.184 1 94.88 53 ALA B O 1
ATOM 1469 N N . VAL B 1 54 ? 0.823 4.695 3.186 1 96.88 54 VAL B N 1
ATOM 1470 C CA . VAL B 1 54 ? 0.619 5.91 2.406 1 96.88 54 VAL B CA 1
ATOM 1471 C C . VAL B 1 54 ? 0.089 5.555 1.02 1 96.88 54 VAL B C 1
ATOM 1473 O O . VAL B 1 54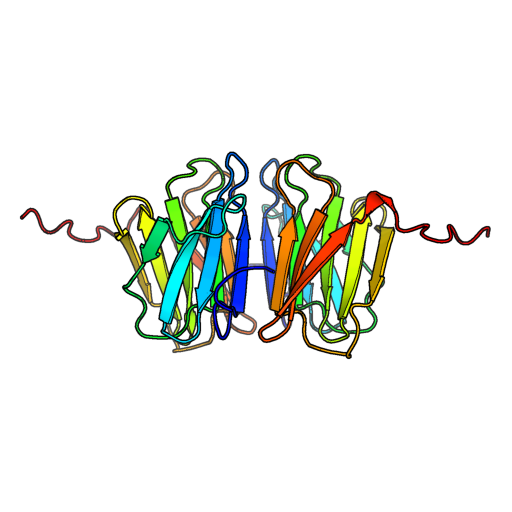 ? 0.504 4.559 0.427 1 96.88 54 VAL B O 1
ATOM 1476 N N . LYS B 1 55 ? -0.856 6.301 0.552 1 97 55 LYS B N 1
ATOM 1477 C CA . LYS B 1 55 ? -1.454 6.082 -0.762 1 97 55 LYS B CA 1
ATOM 1478 C C . LYS B 1 55 ? -1.789 7.402 -1.443 1 97 55 LYS B C 1
ATOM 1480 O O . LYS B 1 55 ? -2.414 8.281 -0.839 1 97 55 LYS B O 1
ATOM 1485 N N . PHE B 1 56 ? -1.349 7.5 -2.725 1 95.69 56 PHE B N 1
ATOM 1486 C CA . PHE B 1 56 ? -1.812 8.633 -3.521 1 95.69 56 PHE B CA 1
ATOM 1487 C C . PHE B 1 56 ? -3.277 8.461 -3.904 1 95.69 56 PHE B C 1
ATOM 1489 O O . PHE B 1 56 ? -3.736 7.336 -4.137 1 95.69 56 PHE B O 1
ATOM 1496 N N . HIS B 1 57 ? -3.93 9.555 -3.975 1 94.12 57 HIS B N 1
ATOM 1497 C CA . HIS B 1 57 ? -5.309 9.523 -4.449 1 94.12 57 HIS B CA 1
ATOM 1498 C C . HIS B 1 57 ? -5.387 9.008 -5.883 1 94.12 57 HIS B C 1
ATOM 1500 O O . HIS B 1 57 ? -4.547 9.352 -6.715 1 94.12 57 HIS B O 1
ATOM 1506 N N . PRO B 1 58 ? -6.418 8.219 -6.129 1 88.69 58 PRO B N 1
ATOM 1507 C CA . PRO B 1 58 ? -6.457 7.562 -7.441 1 88.69 58 PRO B CA 1
ATOM 1508 C C . PRO B 1 58 ? -6.711 8.547 -8.578 1 88.69 58 PRO B C 1
ATOM 1510 O O . PRO B 1 58 ? -6.305 8.297 -9.719 1 88.69 58 PRO B O 1
ATOM 1513 N N . ARG B 1 59 ? -7.355 9.648 -8.297 1 88.31 59 ARG B N 1
ATOM 1514 C CA . ARG B 1 59 ? -7.754 10.547 -9.375 1 88.31 59 ARG B CA 1
ATOM 1515 C C . ARG B 1 59 ? -7.047 11.891 -9.258 1 88.31 59 ARG B C 1
ATOM 1517 O O . ARG B 1 59 ? -6.855 12.586 -10.258 1 88.31 59 ARG B O 1
ATOM 1524 N N . ASN B 1 60 ? -6.742 12.312 -8.125 1 91.38 60 ASN B N 1
ATOM 1525 C CA . ASN B 1 60 ? -6.062 13.578 -7.895 1 91.38 60 ASN B CA 1
ATOM 1526 C C . ASN B 1 60 ? -4.621 13.367 -7.441 1 91.38 60 ASN B C 1
ATOM 1528 O O . ASN B 1 60 ? -4.375 13.031 -6.281 1 91.38 60 ASN B O 1
ATOM 1532 N N . PRO B 1 61 ? -3.693 13.602 -8.227 1 92.62 61 PRO B N 1
ATOM 1533 C CA . PRO B 1 61 ? -2.295 13.266 -7.945 1 92.62 61 PRO B CA 1
ATOM 1534 C C . PRO B 1 61 ? -1.685 14.141 -6.852 1 92.62 61 PRO B C 1
ATOM 1536 O O . PRO B 1 61 ? -0.591 13.844 -6.363 1 92.62 61 PRO B O 1
ATOM 1539 N N . ASP B 1 62 ? -2.355 15.164 -6.43 1 94.81 62 ASP B N 1
ATOM 1540 C CA . ASP B 1 62 ? -1.795 16.094 -5.457 1 94.81 62 ASP B CA 1
ATOM 1541 C C . ASP B 1 62 ? -2.184 15.703 -4.031 1 94.81 62 ASP B C 1
ATOM 1543 O O . ASP B 1 62 ? -1.723 16.312 -3.066 1 94.81 62 ASP B O 1
ATOM 1547 N N . ILE B 1 63 ? -3.014 14.719 -3.953 1 95.81 63 ILE B N 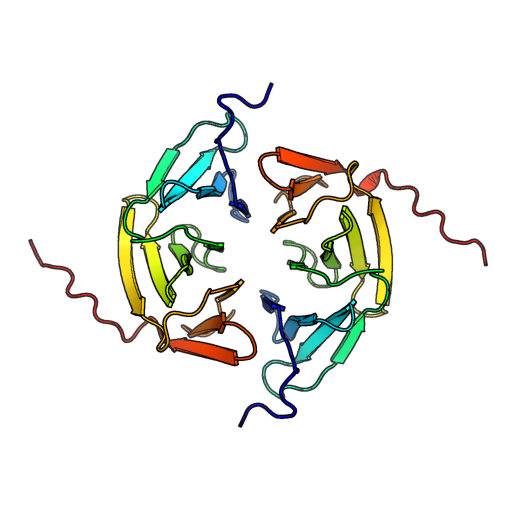1
ATOM 1548 C CA . ILE B 1 63 ? -3.57 14.328 -2.662 1 95.81 63 ILE B CA 1
ATOM 1549 C C . ILE B 1 63 ? -3.07 12.938 -2.287 1 95.81 63 ILE B C 1
ATOM 1551 O O . ILE B 1 63 ? -3.01 12.047 -3.135 1 95.81 63 ILE B O 1
ATOM 1555 N N . LEU B 1 64 ? -2.619 12.742 -1.047 1 97.06 64 LEU B N 1
ATOM 1556 C CA . LEU B 1 64 ? -2.326 11.398 -0.552 1 97.06 64 LEU B CA 1
ATOM 1557 C C . LEU B 1 64 ? -2.873 11.211 0.86 1 97.06 64 LEU B C 1
ATOM 1559 O O . LEU B 1 64 ? -3.246 12.188 1.521 1 97.06 64 LEU B O 1
ATOM 1563 N N . VAL B 1 65 ? -3.082 9.984 1.271 1 97 65 VAL B N 1
ATOM 1564 C CA . VAL B 1 65 ? -3.506 9.617 2.617 1 97 65 VAL B CA 1
ATOM 1565 C C . VAL B 1 65 ? -2.428 8.766 3.283 1 97 65 VAL B C 1
ATOM 1567 O O . VAL B 1 65 ? -1.752 7.977 2.617 1 97 65 VAL B O 1
ATOM 1570 N N . SER B 1 66 ? -2.211 9 4.527 1 97.06 66 SER B N 1
ATOM 1571 C CA . SER B 1 66 ? -1.254 8.203 5.289 1 97.06 66 SER B CA 1
ATOM 1572 C C . SER B 1 66 ? -1.824 7.793 6.645 1 97.06 66 SER B C 1
ATOM 1574 O O . SER B 1 66 ? -2.758 8.43 7.145 1 97.06 66 SER B O 1
ATOM 1576 N N . GLY B 1 67 ? -1.324 6.676 7.113 1 95.31 67 GLY B N 1
ATOM 1577 C CA . GLY B 1 67 ? -1.689 6.164 8.422 1 95.31 67 GLY B CA 1
ATOM 1578 C C . GLY B 1 67 ? -0.492 5.73 9.25 1 95.31 67 GLY B C 1
ATOM 1579 O O . GLY B 1 67 ? 0.436 5.109 8.727 1 95.31 67 GLY B O 1
ATOM 1580 N N . CYS B 1 68 ? -0.467 6.109 10.461 1 93 68 CYS B N 1
ATOM 1581 C CA . CYS B 1 68 ? 0.684 5.785 11.297 1 93 68 CYS B CA 1
ATOM 1582 C C . CYS B 1 68 ? 0.305 4.793 12.391 1 93 68 CYS B C 1
ATOM 1584 O O . CYS B 1 68 ? -0.859 4.41 12.508 1 93 68 CYS B O 1
ATOM 1586 N N . ILE B 1 69 ? 1.482 4.492 13.07 1 84.56 69 ILE B N 1
ATOM 1587 C CA . ILE B 1 69 ? 1.308 3.713 14.289 1 84.56 69 ILE B CA 1
ATOM 1588 C C . ILE B 1 69 ? 0.536 4.535 15.32 1 84.56 69 ILE B C 1
ATOM 1590 O O . ILE B 1 69 ? 0.737 5.746 15.438 1 84.56 69 ILE B O 1
ATOM 1594 N N . GLY B 1 70 ? -0.733 4.207 15.75 1 81.69 70 GLY B N 1
ATOM 1595 C CA . GLY B 1 70 ? -1.547 4.953 16.688 1 81.69 70 GLY B CA 1
ATOM 1596 C C . GLY B 1 70 ? -2.916 5.312 16.156 1 81.69 70 GLY B C 1
ATOM 1597 O O . GLY B 1 70 ? -3.654 6.082 16.766 1 81.69 70 GLY B O 1
ATOM 1598 N N . SER B 1 71 ? -3.102 5.043 14.992 1 86.81 71 SER B N 1
ATOM 1599 C CA . SER B 1 71 ? -4.434 5.062 14.406 1 86.81 71 SER B CA 1
ATOM 1600 C C . SER B 1 71 ? -4.781 6.453 13.875 1 86.81 71 SER B C 1
ATOM 1602 O O . SER B 1 71 ? -5.953 6.832 13.844 1 86.81 71 SER B O 1
ATOM 1604 N N . PHE B 1 72 ? -3.734 7.242 13.664 1 91.81 72 PHE B N 1
ATOM 1605 C CA . PHE B 1 72 ? -3.971 8.516 13 1 91.81 72 PHE B CA 1
ATOM 1606 C C . PHE B 1 72 ? -3.979 8.352 11.484 1 91.81 72 PHE B C 1
ATOM 1608 O O . PHE B 1 72 ? -3.129 7.648 10.93 1 91.81 72 PHE B O 1
ATOM 1615 N N . VAL B 1 73 ? -4.965 8.977 10.922 1 95.31 73 VAL B N 1
ATOM 1616 C CA . VAL B 1 73 ? -5.051 9.023 9.469 1 95.31 73 VAL B CA 1
ATOM 1617 C C . VAL B 1 73 ? -5.133 10.477 9 1 95.31 73 VAL B C 1
ATOM 1619 O O . VAL B 1 73 ? -5.938 11.258 9.516 1 95.31 73 VAL B O 1
ATOM 1622 N N . ILE B 1 74 ? -4.258 10.805 8.047 1 96.38 74 ILE B N 1
ATOM 1623 C CA . ILE B 1 74 ? -4.203 12.18 7.566 1 96.38 74 ILE B CA 1
ATOM 1624 C C . ILE B 1 74 ? -4.309 12.203 6.043 1 96.38 74 ILE B C 1
ATOM 1626 O O . ILE B 1 74 ? -3.625 11.445 5.355 1 96.38 74 ILE B O 1
ATOM 1630 N N . VAL B 1 75 ? -5.184 13.055 5.574 1 97 75 VAL B N 1
ATOM 1631 C CA . VAL B 1 75 ? -5.246 13.383 4.152 1 97 75 VAL B CA 1
ATOM 1632 C C . VAL B 1 75 ? -4.469 14.672 3.887 1 97 75 VAL B C 1
ATOM 1634 O O . VAL B 1 75 ? -4.688 15.688 4.555 1 97 75 VAL B O 1
ATOM 1637 N N . TRP B 1 76 ? -3.588 14.539 2.846 1 96.94 76 TRP B N 1
ATOM 1638 C CA . TRP B 1 76 ? -2.66 15.641 2.598 1 96.94 76 TRP B CA 1
ATOM 1639 C C . TRP B 1 76 ? -2.879 16.234 1.212 1 96.94 76 TRP B C 1
ATOM 1641 O O . TRP B 1 76 ? -3.119 15.508 0.246 1 96.94 76 TRP B O 1
ATOM 1651 N N . ASP B 1 77 ? -2.762 17.562 1.084 1 96.81 77 ASP B N 1
ATOM 1652 C CA . ASP B 1 77 ? -2.172 18.156 -0.107 1 96.81 77 ASP B CA 1
ATOM 1653 C C . ASP B 1 77 ? -0.65 18.234 0.007 1 96.81 77 ASP B C 1
ATOM 1655 O O . ASP B 1 77 ? -0.112 19.078 0.718 1 96.81 77 ASP B O 1
ATOM 1659 N N . TRP B 1 78 ? -0.006 17.266 -0.639 1 96.38 78 TRP B N 1
ATOM 1660 C CA . TRP B 1 78 ? 1.415 17.078 -0.358 1 96.38 78 TRP B CA 1
ATOM 1661 C C . TRP B 1 78 ? 2.234 18.234 -0.923 1 96.38 78 TRP B C 1
ATOM 1663 O O . TRP B 1 78 ? 3.383 18.438 -0.525 1 96.38 78 TRP B O 1
ATOM 1673 N N . ARG B 1 79 ? 1.69 19.078 -1.85 1 95.44 79 ARG B N 1
ATOM 1674 C CA . ARG B 1 79 ? 2.42 20.156 -2.492 1 95.44 79 ARG B CA 1
ATOM 1675 C C . ARG B 1 79 ? 2.773 21.25 -1.488 1 95.44 79 ARG B C 1
ATOM 1677 O O . ARG B 1 79 ? 3.818 21.891 -1.606 1 95.44 79 ARG B O 1
ATOM 1684 N N . ASN B 1 80 ? 1.938 21.406 -0.479 1 93.62 80 ASN B N 1
ATOM 1685 C CA . ASN B 1 80 ? 2.162 22.484 0.467 1 93.62 80 ASN B CA 1
ATOM 1686 C C . ASN B 1 80 ? 2.186 21.984 1.906 1 93.62 80 ASN B C 1
ATOM 1688 O O . ASN B 1 80 ? 2.004 22.766 2.844 1 93.62 80 ASN B O 1
ATOM 1692 N N . ASN B 1 81 ? 2.32 20.672 2.074 1 93.81 81 ASN B N 1
ATOM 1693 C CA . ASN B 1 81 ? 2.291 20.094 3.412 1 93.81 81 ASN B CA 1
ATOM 1694 C C . ASN B 1 81 ? 1.01 20.453 4.156 1 93.81 81 ASN B C 1
ATOM 1696 O O . ASN B 1 81 ? 1.054 20.828 5.328 1 93.81 81 ASN B O 1
ATOM 1700 N N . GLU B 1 82 ? -0.043 20.516 3.469 1 94.38 82 GLU B N 1
ATOM 1701 C CA . GLU B 1 82 ? -1.325 20.906 4.059 1 94.38 82 GLU B CA 1
ATOM 1702 C C . GLU B 1 82 ? -2.131 19.672 4.457 1 94.38 82 GLU B C 1
ATOM 1704 O O . GLU B 1 82 ? -2.254 18.719 3.68 1 94.38 82 GLU B O 1
ATOM 1709 N N . ILE B 1 83 ? -2.6 19.719 5.66 1 94.88 83 ILE B N 1
ATOM 1710 C CA . ILE B 1 83 ? -3.531 18.688 6.109 1 94.88 83 ILE B CA 1
ATOM 1711 C C . ILE B 1 83 ? -4.953 19.062 5.688 1 94.88 83 ILE B C 1
ATOM 1713 O O . ILE B 1 83 ? -5.488 20.078 6.113 1 94.88 83 ILE B O 1
ATOM 1717 N N . LEU B 1 84 ? -5.547 18.281 4.871 1 94.44 84 LEU B N 1
ATOM 1718 C CA . LEU B 1 84 ? -6.887 18.531 4.359 1 94.44 84 LEU B CA 1
ATOM 1719 C C . LEU B 1 84 ? -7.945 17.922 5.273 1 94.44 84 LEU B C 1
ATOM 1721 O O . LEU B 1 84 ? -9.039 18.469 5.414 1 94.44 84 LEU B O 1
ATOM 1725 N N . ALA B 1 85 ? -7.719 16.812 5.828 1 94.19 85 ALA B N 1
ATOM 1726 C CA . ALA B 1 85 ? -8.578 16.078 6.754 1 94.19 85 ALA B CA 1
ATOM 1727 C C . ALA B 1 85 ? -7.77 15.125 7.625 1 94.19 85 ALA B C 1
ATOM 1729 O O . ALA B 1 85 ? -6.688 14.68 7.23 1 94.19 85 ALA B O 1
ATOM 1730 N N . GLN B 1 86 ? -8.242 14.859 8.812 1 93.75 86 GLN B N 1
ATOM 1731 C CA . GLN B 1 86 ? -7.574 13.891 9.672 1 93.75 86 GLN B CA 1
ATOM 1732 C C . GLN B 1 86 ? -8.57 13.219 10.617 1 93.75 86 GLN B C 1
ATOM 1734 O O . GLN B 1 86 ? -9.648 13.766 10.883 1 93.75 86 GLN B O 1
ATOM 1739 N N . THR B 1 87 ? -8.25 12 10.977 1 90.38 87 THR B N 1
ATOM 1740 C CA . THR B 1 87 ? -9.07 11.266 11.938 1 90.38 87 THR B CA 1
ATOM 1741 C C . THR B 1 87 ? -8.203 10.336 12.789 1 90.38 87 THR B C 1
ATOM 1743 O O . THR B 1 87 ? -7.047 10.078 12.453 1 90.38 87 THR B O 1
ATOM 1746 N N . ILE B 1 88 ? -8.75 9.992 13.914 1 89.12 88 ILE B N 1
ATOM 1747 C CA . ILE B 1 88 ? -8.141 8.984 14.766 1 89.12 88 ILE B CA 1
ATOM 1748 C C . ILE B 1 88 ? -9.062 7.773 14.891 1 89.12 88 ILE B C 1
ATOM 1750 O O . ILE B 1 88 ? -10.227 7.91 15.266 1 89.12 88 ILE B O 1
ATOM 1754 N N . ILE B 1 89 ? -8.484 6.703 14.312 1 82.94 89 ILE B N 1
ATOM 1755 C CA . ILE B 1 89 ? -9.266 5.484 14.477 1 82.94 89 ILE B CA 1
ATOM 1756 C C . ILE B 1 89 ? -9.188 5.008 15.922 1 82.94 89 ILE B C 1
ATOM 1758 O O . ILE B 1 89 ? -8.141 5.121 16.562 1 82.94 89 ILE B O 1
ATOM 1762 N N . MET B 1 90 ? -10.25 4.539 16.562 1 69.94 90 MET B N 1
ATOM 1763 C CA . MET B 1 90 ? -10.383 4.164 17.969 1 69.94 90 MET B CA 1
ATOM 1764 C C . MET B 1 90 ? -9.516 2.955 18.297 1 69.94 90 MET B C 1
ATOM 1766 O O . MET B 1 90 ? -9.281 2.104 17.438 1 69.94 90 MET B O 1
ATOM 1770 N N . GLN B 1 91 ? -8.625 2.984 19.312 1 71 91 GLN B N 1
ATOM 1771 C CA . GLN B 1 91 ? -8.016 1.854 20 1 71 91 GLN B CA 1
ATOM 1772 C C . GLN B 1 91 ? -6.496 1.892 19.891 1 71 91 GLN B C 1
ATOM 1774 O O . GLN B 1 91 ? -5.801 1.053 20.469 1 71 91 GLN B O 1
ATOM 1779 N N . ASN B 1 92 ? -5.949 2.785 19.344 1 69.75 92 ASN B N 1
ATOM 1780 C CA . ASN B 1 92 ? -4.5 2.939 19.312 1 69.75 92 ASN B CA 1
ATOM 1781 C C . ASN B 1 92 ? -3.826 1.724 18.672 1 69.75 92 ASN B C 1
ATOM 1783 O O . ASN B 1 92 ? -2.875 1.175 19.234 1 69.75 92 ASN B O 1
ATOM 1787 N N . VAL B 1 93 ? -4.441 1.226 17.625 1 77.06 93 VAL B N 1
ATOM 1788 C CA . VAL B 1 93 ? -3.895 0.049 16.953 1 77.06 93 VAL B CA 1
ATOM 1789 C C . VAL B 1 93 ? -3.059 0.48 15.758 1 77.06 93 VAL B C 1
ATOM 1791 O O . VAL B 1 93 ? -3.092 1.646 15.352 1 77.06 93 VAL B O 1
ATOM 1794 N N . ILE B 1 94 ? -2.207 -0.434 15.312 1 81.75 94 ILE B N 1
ATOM 1795 C CA . ILE B 1 94 ? -1.336 -0.186 14.164 1 81.75 94 ILE B CA 1
ATOM 1796 C C . ILE B 1 94 ? -2.143 -0.278 12.875 1 81.75 94 ILE B C 1
ATOM 1798 O O . ILE B 1 94 ? -2.855 -1.259 12.648 1 81.75 94 ILE B O 1
ATOM 1802 N N . ILE B 1 95 ? -2.102 0.799 12.109 1 88.06 95 ILE B N 1
ATOM 1803 C CA . ILE B 1 95 ? -2.66 0.755 10.758 1 88.06 95 ILE B CA 1
ATOM 1804 C C . ILE B 1 95 ? -1.72 -0.018 9.836 1 88.06 95 ILE B C 1
ATOM 1806 O O . ILE B 1 95 ? -0.603 0.427 9.562 1 88.06 95 ILE B O 1
ATOM 1810 N N . SER B 1 96 ? -2.174 -1.147 9.438 1 87.19 96 SER B N 1
ATOM 1811 C CA . SER B 1 96 ? -1.34 -1.984 8.586 1 87.19 96 SER B CA 1
ATOM 1812 C C . SER B 1 96 ? -1.489 -1.596 7.117 1 87.19 96 SER B C 1
ATOM 1814 O O . SER B 1 96 ? -0.583 -1.824 6.312 1 87.19 96 SER B O 1
ATOM 1816 N N . SER B 1 97 ? -2.604 -1.114 6.781 1 92.25 97 SER B N 1
ATOM 1817 C CA . SER B 1 97 ? -2.863 -0.727 5.398 1 92.25 97 SER B CA 1
ATOM 1818 C C . SER B 1 97 ? -4.039 0.241 5.309 1 92.25 97 SER B C 1
ATOM 1820 O O . SER B 1 97 ? -4.883 0.288 6.207 1 92.25 97 SER B O 1
ATOM 1822 N N . LEU B 1 98 ? -4.055 0.97 4.215 1 94.88 98 LEU B N 1
ATOM 1823 C CA . LEU B 1 98 ? -5.211 1.781 3.859 1 94.88 98 LEU B CA 1
ATOM 1824 C C . LEU B 1 98 ? -5.289 1.995 2.352 1 94.88 98 LEU B C 1
ATOM 1826 O O . LEU B 1 98 ? -4.293 1.821 1.646 1 94.88 98 LEU B O 1
ATOM 1830 N N . ASP B 1 99 ? -6.441 2.281 1.888 1 95.5 99 ASP B N 1
ATOM 1831 C CA . ASP B 1 99 ? -6.613 2.545 0.461 1 95.5 99 ASP B CA 1
ATOM 1832 C C . ASP B 1 99 ? -7.879 3.354 0.199 1 95.5 99 ASP B C 1
ATOM 1834 O O . ASP B 1 99 ? -8.828 3.299 0.981 1 95.5 99 ASP B O 1
ATOM 1838 N N . TRP B 1 100 ? -7.812 4.043 -0.934 1 94.5 100 TRP B N 1
ATOM 1839 C CA . TRP B 1 100 ? -8.945 4.848 -1.371 1 94.5 100 TRP B CA 1
ATOM 1840 C C . TRP B 1 100 ? -10.016 3.977 -2.02 1 94.5 100 TRP B C 1
ATOM 1842 O O . TRP B 1 100 ? -9.703 3.064 -2.789 1 94.5 100 TRP B O 1
ATOM 1852 N N . HIS B 1 101 ? -11.211 4.348 -1.624 1 90.38 101 HIS B N 1
ATOM 1853 C CA . HIS B 1 101 ? -12.258 3.848 -2.518 1 90.38 101 HIS B CA 1
ATOM 1854 C C . HIS B 1 101 ? -12.141 4.477 -3.902 1 90.38 101 HIS B C 1
ATOM 1856 O O . HIS B 1 101 ? -11.867 5.672 -4.023 1 90.38 101 HIS B O 1
ATOM 1862 N N . PRO B 1 102 ? -12.375 3.729 -4.961 1 87.25 102 PRO B N 1
ATOM 1863 C CA . PRO B 1 102 ? -12.117 4.258 -6.301 1 87.25 102 PRO B CA 1
ATOM 1864 C C . PRO B 1 102 ? -13.102 5.355 -6.699 1 87.25 102 PRO B C 1
ATOM 1866 O O . PRO B 1 102 ? -12.766 6.234 -7.5 1 87.25 102 PRO B O 1
ATOM 1869 N N . SER B 1 103 ? -14.281 5.328 -6.199 1 87 103 SER B N 1
ATOM 1870 C CA . SER B 1 103 ? -15.281 6.25 -6.727 1 87 103 SER B CA 1
ATOM 1871 C C . SER B 1 103 ? -15.922 7.062 -5.609 1 87 103 SER B C 1
ATOM 1873 O O . SER B 1 103 ? -16.578 8.078 -5.871 1 87 103 SER B O 1
ATOM 1875 N N . LYS B 1 104 ? -15.859 6.641 -4.402 1 87.38 104 LYS B N 1
ATOM 1876 C CA . LYS B 1 104 ? -16.469 7.344 -3.279 1 87.38 104 LYS B CA 1
ATOM 1877 C C . LYS B 1 104 ? -15.414 8.047 -2.432 1 87.38 104 LYS B C 1
ATOM 1879 O O . LYS B 1 104 ? -14.227 7.746 -2.541 1 87.38 104 LYS B O 1
ATOM 1884 N N . GLU B 1 105 ? -15.852 9.016 -1.682 1 91.81 105 GLU B N 1
ATOM 1885 C CA . GLU B 1 105 ? -14.953 9.711 -0.766 1 91.81 105 GLU B CA 1
ATOM 1886 C C . GLU B 1 105 ? -14.773 8.93 0.534 1 91.81 105 GLU B C 1
ATOM 1888 O O . GLU B 1 105 ? -15.047 9.453 1.618 1 91.81 105 GLU B O 1
ATOM 1893 N N . LEU B 1 106 ? -14.375 7.715 0.415 1 91.69 106 LEU B N 1
ATOM 1894 C CA . LEU B 1 106 ? -14.156 6.789 1.519 1 91.69 106 LEU B CA 1
ATOM 1895 C C . LEU B 1 106 ? -12.734 6.238 1.489 1 91.69 106 LEU B C 1
ATOM 1897 O O . LEU B 1 106 ? -12.18 6.008 0.414 1 91.69 106 LEU B O 1
ATOM 1901 N N . ILE B 1 107 ? -12.203 6.086 2.633 1 93.06 107 ILE B N 1
ATOM 1902 C CA . ILE B 1 107 ? -10.93 5.398 2.82 1 93.06 107 ILE B CA 1
ATOM 1903 C C . ILE B 1 107 ? -11.133 4.164 3.695 1 93.06 107 ILE B C 1
ATOM 1905 O O . ILE B 1 107 ? -11.781 4.238 4.746 1 93.06 107 ILE B O 1
ATOM 1909 N N . LEU B 1 108 ? -10.695 3.057 3.205 1 91.06 108 LEU B N 1
ATOM 1910 C CA . LEU B 1 108 ? -10.68 1.838 4.008 1 91.06 108 LEU B CA 1
ATOM 1911 C C . LEU B 1 108 ? -9.359 1.692 4.758 1 91.06 108 LEU B C 1
ATOM 1913 O O . LEU B 1 108 ? -8.289 1.911 4.188 1 91.06 108 LEU B O 1
ATOM 1917 N N . ILE B 1 109 ? -9.398 1.345 5.977 1 90.69 109 ILE B N 1
ATOM 1918 C CA . ILE B 1 109 ? -8.242 1.262 6.863 1 90.69 109 ILE B CA 1
ATOM 1919 C C . ILE B 1 109 ? -8.234 -0.088 7.578 1 90.69 109 ILE B C 1
ATOM 1921 O O . ILE B 1 109 ? -9.227 -0.471 8.203 1 90.69 109 ILE B O 1
ATOM 1925 N N . THR B 1 110 ? -7.164 -0.795 7.422 1 88.38 110 THR B N 1
ATOM 1926 C CA . THR B 1 110 ? -7.039 -2.066 8.133 1 88.38 110 THR B CA 1
ATOM 1927 C C . THR B 1 110 ? -6.211 -1.896 9.398 1 88.38 110 THR B C 1
ATOM 1929 O O . THR B 1 110 ? -5.125 -1.315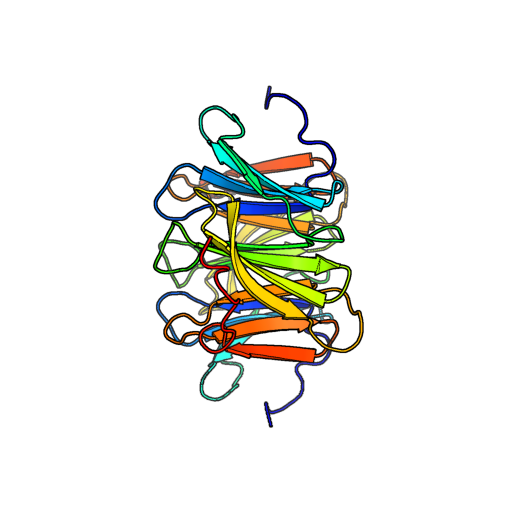 9.367 1 88.38 110 THR B O 1
ATOM 1932 N N . CYS B 1 111 ? -6.742 -2.344 10.445 1 81.62 111 CYS B N 1
ATOM 1933 C CA . CYS B 1 111 ? -6.125 -2.387 11.766 1 81.62 111 CYS B CA 1
ATOM 1934 C C . CYS B 1 111 ? -6.309 -3.754 12.406 1 81.62 111 CYS B C 1
ATOM 1936 O O . CYS B 1 111 ? -7.398 -4.078 12.891 1 81.62 111 CYS B O 1
ATOM 1938 N N . GLY B 1 112 ? -5.168 -4.445 12.477 1 73 112 GLY B N 1
ATOM 1939 C CA . GLY B 1 112 ? -5.355 -5.809 12.953 1 73 112 GLY B CA 1
ATOM 1940 C C . GLY B 1 112 ? -6.277 -6.629 12.07 1 73 112 GLY B C 1
ATOM 1941 O O . GLY B 1 112 ? -6.012 -6.805 10.883 1 73 112 GLY B O 1
ATOM 1942 N N . THR B 1 113 ? -7.473 -7.039 12.695 1 73.31 113 THR B N 1
ATOM 1943 C CA . THR B 1 113 ? -8.414 -7.883 11.969 1 73.31 113 THR B CA 1
ATOM 1944 C C . THR B 1 113 ? -9.641 -7.078 11.539 1 73.31 113 THR B C 1
ATOM 1946 O O . THR B 1 113 ? -10.602 -7.641 11.008 1 73.31 113 THR B O 1
ATOM 1949 N N . THR B 1 114 ? -9.562 -5.852 11.781 1 78.94 114 THR B N 1
ATOM 1950 C CA . THR B 1 114 ? -10.734 -5.02 11.531 1 78.94 114 THR B CA 1
ATOM 1951 C C . THR B 1 114 ? -10.484 -4.055 10.383 1 78.94 114 THR B C 1
ATOM 1953 O O . THR B 1 114 ? -9.391 -3.492 10.258 1 78.94 114 THR B O 1
ATOM 1956 N N . VAL B 1 115 ? -11.461 -3.947 9.547 1 84 115 VAL B N 1
ATOM 1957 C CA . VAL B 1 115 ? -11.445 -2.932 8.5 1 84 115 VAL B CA 1
ATOM 1958 C C . VAL B 1 115 ? -12.367 -1.775 8.891 1 84 115 VAL B C 1
ATOM 1960 O O . VAL B 1 115 ? -13.539 -1.989 9.219 1 84 115 VAL B O 1
ATOM 1963 N N . TYR B 1 116 ? -11.812 -0.582 8.914 1 86.5 116 TYR B N 1
ATOM 1964 C CA . TYR B 1 116 ? -12.562 0.643 9.172 1 86.5 116 TYR B CA 1
ATOM 1965 C C . TYR B 1 116 ? -12.789 1.423 7.883 1 86.5 116 TYR B C 1
ATOM 1967 O O . TYR B 1 116 ? -11.977 1.353 6.957 1 86.5 116 TYR B O 1
ATOM 1975 N N . ILE B 1 117 ? -13.93 2.115 7.914 1 88.12 117 ILE B N 1
ATOM 1976 C CA . ILE B 1 117 ? -14.242 2.992 6.789 1 88.12 117 ILE B CA 1
ATOM 1977 C C . ILE B 1 117 ? -14.328 4.438 7.27 1 88.12 117 ILE B C 1
ATOM 1979 O O . ILE B 1 117 ? -15.008 4.73 8.258 1 88.12 117 ILE B O 1
ATOM 1983 N N . TRP B 1 118 ? -13.594 5.312 6.625 1 91.69 118 TRP B N 1
ATOM 1984 C CA . TRP B 1 118 ? -13.617 6.73 6.969 1 91.69 118 TRP B CA 1
ATOM 1985 C C . TRP B 1 118 ? -14.094 7.57 5.789 1 91.69 118 TRP B C 1
ATOM 1987 O O . TRP B 1 118 ? -13.531 7.492 4.695 1 91.69 118 TRP B O 1
ATOM 1997 N N . ASN B 1 119 ? -15.18 8.328 6.012 1 92 119 ASN B N 1
ATOM 1998 C CA . ASN B 1 119 ? -15.586 9.367 5.066 1 92 119 ASN B CA 1
ATOM 1999 C C . ASN B 1 119 ? -14.82 10.664 5.293 1 92 119 ASN B C 1
ATOM 2001 O O . ASN B 1 119 ? -15.055 11.367 6.273 1 92 119 ASN B O 1
ATOM 2005 N N . TYR B 1 120 ? -13.875 10.984 4.461 1 89.81 120 TYR B N 1
ATOM 2006 C CA . TYR B 1 120 ? -12.953 12.094 4.711 1 89.81 120 TYR B CA 1
ATOM 2007 C C . TYR B 1 120 ? -13.555 13.414 4.246 1 89.81 120 TYR B C 1
ATOM 2009 O O . TYR B 1 120 ? -12.93 14.469 4.383 1 89.81 120 TYR B O 1
ATOM 2017 N N . SER B 1 121 ? -14.688 13.414 3.564 1 81.25 121 SER B N 1
ATOM 2018 C CA . SER B 1 121 ? -15.367 14.648 3.193 1 81.25 121 SER B CA 1
ATOM 2019 C C . SER B 1 121 ? -15.93 15.359 4.418 1 81.25 121 SER B C 1
ATOM 2021 O O . SER B 1 121 ? -16.109 16.578 4.406 1 81.25 121 SER B O 1
ATOM 2023 N N . VAL B 1 122 ? -16.406 14.656 5.375 1 60.91 122 VAL B N 1
ATOM 2024 C CA . VAL B 1 122 ? -17.125 15.211 6.512 1 60.91 122 VAL B CA 1
ATOM 2025 C C . VAL B 1 122 ? -16.156 15.914 7.453 1 60.91 122 VAL B C 1
ATOM 2027 O O . VAL B 1 122 ? -16.547 16.797 8.219 1 60.91 122 VAL B O 1
ATOM 2030 N N . VAL B 1 123 ? -14.945 15.523 7.512 1 55.94 123 VAL B N 1
ATOM 2031 C CA . VAL B 1 123 ? -14.094 16.062 8.57 1 55.94 123 VAL B CA 1
ATOM 2032 C C . VAL B 1 123 ? -13.609 17.453 8.188 1 55.94 123 VAL B C 1
ATOM 2034 O O . VAL B 1 123 ? -12.922 17.625 7.176 1 55.94 123 VAL B O 1
ATOM 2037 N N . ALA B 1 124 ? -14.453 18.359 8.445 1 47.34 124 ALA B N 1
ATOM 2038 C CA . ALA B 1 124 ? -14.227 19.797 8.438 1 47.34 124 ALA B CA 1
ATOM 2039 C C . ALA B 1 124 ? -12.898 20.156 9.102 1 47.34 124 ALA B C 1
ATOM 2041 O O . ALA B 1 124 ? -12.719 19.938 10.305 1 47.34 124 ALA B O 1
ATOM 2042 N N . ILE B 1 125 ? -11.742 19.641 8.664 1 46.44 125 ILE B N 1
ATOM 2043 C CA . ILE B 1 125 ? -10.695 20.328 9.406 1 46.44 125 ILE B CA 1
ATOM 2044 C C . ILE B 1 125 ? -10.961 21.828 9.398 1 46.44 125 ILE B C 1
ATOM 2046 O O . ILE B 1 125 ? -11.148 22.438 8.336 1 46.44 125 ILE B O 1
ATOM 2050 N N . PRO B 1 126 ? -11.18 22.406 10.5 1 39.41 126 PRO B N 1
ATOM 2051 C CA . PRO B 1 126 ? -11.25 23.859 10.562 1 39.41 126 PRO B CA 1
ATOM 2052 C C . PRO B 1 126 ? -10.086 24.547 9.844 1 39.41 126 PRO B C 1
ATOM 2054 O O . PRO B 1 126 ? -8.93 24.156 10.039 1 39.41 126 PRO B O 1
ATOM 2057 N N . ARG B 1 127 ? -10.133 24.594 8.445 1 40.5 127 ARG B N 1
ATOM 2058 C CA . ARG B 1 127 ? -9.164 25.531 7.867 1 40.5 127 ARG B CA 1
ATOM 2059 C C . ARG B 1 127 ? -9.031 26.781 8.727 1 40.5 127 ARG B C 1
ATOM 2061 O O . ARG B 1 127 ? -10.023 27.453 9.023 1 40.5 127 ARG B O 1
ATOM 2068 N N . SER B 1 128 ? -8.227 26.688 9.703 1 34.41 128 SER B N 1
ATOM 2069 C CA . SER B 1 128 ? -8.039 27.984 10.352 1 34.41 128 SER B CA 1
ATOM 2070 C C . SER B 1 128 ? -7.863 29.094 9.32 1 34.41 128 SER B C 1
ATOM 2072 O O . SER B 1 128 ? -7.062 28.969 8.391 1 34.41 128 SER B O 1
ATOM 2074 N N . HIS B 1 129 ? -8.977 29.656 8.844 1 36.97 129 HIS B N 1
ATOM 2075 C CA . HIS B 1 129 ? -8.875 31 8.266 1 36.97 129 HIS B CA 1
ATOM 2076 C C . HIS B 1 129 ? -7.832 31.828 9 1 36.97 129 HIS B C 1
ATOM 2078 O O . HIS B 1 129 ? -7.984 32.125 10.188 1 36.97 129 HIS B O 1
ATOM 2084 N N . ALA B 1 130 ? -6.512 31.594 8.633 1 33.38 130 ALA B N 1
ATOM 2085 C CA . ALA B 1 130 ? -5.766 32.781 9.031 1 33.38 130 ALA B CA 1
ATOM 2086 C C . ALA B 1 130 ? -6.301 34.031 8.32 1 33.38 130 ALA B C 1
ATOM 2088 O O . ALA B 1 130 ? -6.785 33.938 7.191 1 33.38 130 ALA B O 1
#